Protein AF-A0A397UWQ7-F1 (afdb_monomer_lite)

Organism: NCBI:txid44941

Secondary structure (DSSP, 8-state):
--SSSGGG-------SSSHHHHHHHHHHHHHHHHHHHHHHHHHH-HHHIIIIIHHHHHHHHHHHHHHHHH--S--TT----S---HHHHHHSPPPPTTT--TTS----HHHHHSHHHHHHHHHHIIIIIHHHHHHHHHHHHHHHHHHHHHHHSTTTS-HHHHHHHHHHHHHHHHHHHHHHHHHHHH-HHHHHT-HHHHHHHHHHHHHHHHHHHHHHHS---HHHHHHHHHHHHHHHHHHGGGSHHHHHHHHHHHHHHHHHHHHHHHHHHHHHHHHHHHHHHHS-SS---SSS----S-TT-TTTSS-EEEEE-TTS-EEEEEEEE---TTTTTT--

Sequence (336 aa):
MASHLSC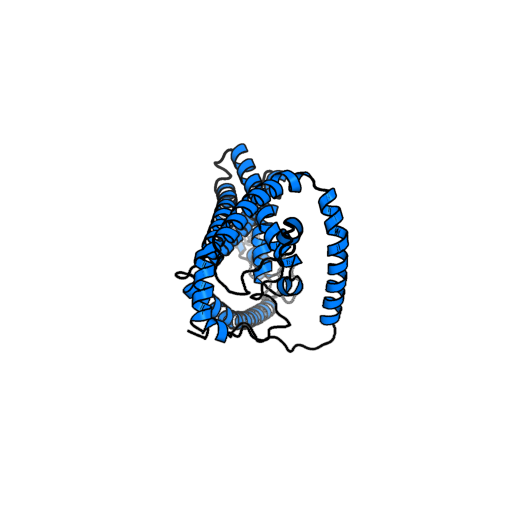YRRYYNLSTSFFDRLISNLWVRWINFKENYFQKFQERCPLFRDYIVKPVIKFYYVAIVQQYNTCNSSTKFCFLSEKYKFWKELILPRTNPFTHSNKVEVINEEFYRYLNGEALLKFKWNAYGKYYYLAAWVIYTVFLLSFVIAATYYKTISQTSLVILLKITICLAIWHLFFELRQFIYAPLNYISSAWNFFDLGAFLLPMISSIIWLQNKNLPTEWATFSTLLLEIKFLLYFRAIEFSGSYFSMILGVAQRGFSFLLILGFIVFAFAHSLHLLLRPTIDVSLKNPSYSNDQNDPWNLAATYNTIDPNGTIETNSSLIEPLLRLQICLC

pLDDT: mean 70.76, std 21.73, range [23.62, 97.38]

Foldseek 3Di:
DLPLPPPPPPDPDDDDDDVVVVVVVVVVVLVVCVVPVPVVVCVVDVPCCPPPVVVVVVVVVVVVVVLVVPPPDDDPQSDPDPDDDPVCCLQPNDDRPVGDDPPDPDPDSVCCVDPVSVVVVVCCCVVPVVVVLVVVLVLLVLLLCLLVCLLPCVPPDDPVSSLVSLVSNLVSLVVQVSVLNSVCSHPVVVLVVDPVSVLSNCLSVLSNVQSVCCVVVVDGPNVSSVVNNVSSVVVSVVSLLVPPVRVVVVSVVVVVVVVVVVVVVVVVVVVVVVLVVVCVVLDWPDDDDLVDDDDDPTPSRQNVVWDKDFDADPVRDTDPVDIDTDRPPPVVVSPD

Structure (mmCIF, N/CA/C/O backbone):
data_AF-A0A397UWQ7-F1
#
_entry.id   AF-A0A397UWQ7-F1
#
loop_
_atom_site.group_PDB
_atom_site.id
_atom_site.type_symbol
_atom_site.label_atom_id
_atom_site.label_alt_id
_atom_site.label_comp_id
_atom_site.label_asym_id
_atom_site.label_entity_id
_atom_site.label_seq_id
_atom_site.pdbx_PDB_ins_code
_atom_site.Cartn_x
_atom_site.Cartn_y
_atom_site.Cartn_z
_atom_site.occupancy
_atom_site.B_iso_or_equiv
_atom_site.auth_seq_id
_atom_site.auth_comp_id
_atom_site.auth_asym_id
_atom_site.auth_atom_id
_atom_site.pdbx_PDB_model_num
ATOM 1 N N . MET A 1 1 ? -3.051 -26.884 15.753 1.00 31.27 1 MET A N 1
ATOM 2 C CA . MET A 1 1 ? -2.908 -25.727 14.842 1.00 31.27 1 MET A CA 1
ATOM 3 C C . MET A 1 1 ? -2.073 -24.644 15.539 1.00 31.27 1 MET A C 1
ATOM 5 O O . MET A 1 1 ? -2.572 -23.583 15.862 1.00 31.27 1 MET A O 1
ATOM 9 N N . ALA A 1 2 ? -0.820 -24.968 15.880 1.00 25.78 2 ALA A N 1
ATOM 10 C CA . ALA A 1 2 ? 0.029 -24.196 16.807 1.00 25.78 2 ALA A CA 1
ATOM 11 C C . ALA A 1 2 ? 1.399 -23.852 16.186 1.00 25.78 2 ALA A C 1
ATOM 13 O O . ALA A 1 2 ? 2.408 -23.804 16.871 1.00 25.78 2 ALA A O 1
ATOM 14 N N . SER A 1 3 ? 1.454 -23.700 14.861 1.00 25.80 3 SER A N 1
ATOM 15 C CA . SER A 1 3 ? 2.709 -23.495 14.121 1.00 25.80 3 SER A CA 1
ATOM 16 C C . SER A 1 3 ? 2.775 -22.171 13.356 1.00 25.80 3 SER A C 1
ATOM 18 O O . SER A 1 3 ? 3.802 -21.878 12.755 1.00 25.80 3 SER A O 1
ATOM 20 N N . HIS A 1 4 ? 1.717 -21.353 13.376 1.00 31.11 4 HIS A N 1
ATOM 21 C CA . HIS A 1 4 ? 1.658 -20.112 12.591 1.00 31.11 4 HIS A CA 1
ATOM 22 C C . HIS A 1 4 ? 2.058 -18.842 13.362 1.00 31.11 4 HIS A C 1
ATOM 24 O O . HIS A 1 4 ? 2.207 -17.791 12.744 1.00 31.11 4 HIS A O 1
ATOM 30 N N . LEU A 1 5 ? 2.276 -18.918 14.681 1.00 32.25 5 LEU A N 1
ATOM 31 C CA . LEU A 1 5 ? 2.625 -17.757 15.516 1.00 32.25 5 LEU A CA 1
ATOM 32 C C . LEU A 1 5 ? 4.087 -17.746 15.997 1.00 32.25 5 LEU A C 1
ATOM 34 O O . LEU A 1 5 ? 4.585 -16.696 16.402 1.00 32.25 5 LEU A O 1
ATOM 38 N N . SER A 1 6 ? 4.818 -18.858 15.872 1.00 23.62 6 SER A N 1
ATOM 39 C CA . SER A 1 6 ? 6.205 -18.970 16.351 1.00 23.62 6 SER A CA 1
ATOM 40 C C . SER A 1 6 ? 7.248 -18.280 15.459 1.00 23.62 6 SER A C 1
ATOM 42 O O . SER A 1 6 ? 8.389 -18.085 15.880 1.00 23.62 6 SER A O 1
ATOM 44 N N . CYS A 1 7 ? 6.883 -17.854 14.245 1.00 26.52 7 CYS A N 1
ATOM 45 C CA . CYS A 1 7 ? 7.854 -17.353 13.267 1.00 26.52 7 CYS A CA 1
ATOM 46 C C . CYS A 1 7 ? 8.208 -15.857 13.415 1.00 26.52 7 CYS A C 1
ATOM 48 O O . CYS A 1 7 ? 9.097 -15.371 12.723 1.00 26.52 7 CYS A O 1
ATOM 50 N N . TYR A 1 8 ? 7.567 -15.121 14.331 1.00 31.30 8 TYR A N 1
ATOM 51 C CA . TYR A 1 8 ? 7.768 -13.669 14.484 1.00 31.30 8 TYR A CA 1
ATOM 52 C C . TYR A 1 8 ? 8.755 -13.251 15.588 1.00 31.30 8 TYR A C 1
ATOM 54 O O . TYR A 1 8 ? 8.936 -12.058 15.826 1.00 31.30 8 TYR A O 1
ATOM 62 N N . ARG A 1 9 ? 9.412 -14.197 16.276 1.00 26.91 9 ARG A N 1
ATOM 63 C CA . ARG A 1 9 ? 10.154 -13.907 17.519 1.00 26.91 9 ARG A CA 1
ATOM 64 C C . ARG A 1 9 ? 11.609 -14.376 17.524 1.00 26.91 9 ARG A C 1
ATOM 66 O O . ARG A 1 9 ? 12.042 -15.014 18.479 1.00 26.91 9 ARG A O 1
ATOM 73 N N . ARG A 1 10 ? 12.388 -14.070 16.485 1.00 27.83 10 ARG A N 1
ATOM 74 C CA . ARG A 1 10 ? 13.827 -14.390 16.496 1.00 27.83 10 ARG A CA 1
ATOM 75 C C . ARG A 1 10 ? 14.712 -13.360 15.797 1.00 27.83 10 ARG A C 1
ATOM 77 O O . ARG A 1 10 ? 15.444 -13.707 14.891 1.00 27.83 10 ARG A O 1
ATOM 84 N N . TYR A 1 11 ? 14.701 -12.118 16.283 1.00 29.55 11 TYR A N 1
ATOM 85 C CA . TYR A 1 11 ? 15.831 -11.196 16.099 1.00 29.55 11 TYR A CA 1
ATOM 86 C C . TYR A 1 11 ? 15.984 -10.286 17.322 1.00 29.55 11 TYR A C 1
ATOM 88 O O . TYR A 1 11 ? 15.608 -9.124 17.303 1.00 29.55 11 TYR A O 1
ATOM 96 N N . TYR A 1 12 ? 16.541 -10.834 18.401 1.00 32.16 12 TYR A N 1
ATOM 97 C CA . TYR A 1 12 ? 17.225 -10.042 19.422 1.00 32.16 12 TYR A CA 1
ATOM 98 C C . TYR A 1 12 ? 18.523 -10.756 19.760 1.00 32.16 12 TYR A C 1
ATOM 100 O O . TYR A 1 12 ? 18.547 -11.682 20.561 1.00 32.16 12 TYR A O 1
ATOM 108 N N . ASN A 1 13 ? 19.552 -10.378 19.011 1.00 33.59 13 ASN A N 1
ATOM 109 C CA . ASN A 1 13 ? 20.951 -10.322 19.417 1.00 33.59 13 ASN A CA 1
ATOM 110 C C . ASN A 1 13 ? 21.715 -9.745 18.223 1.00 33.59 13 ASN A C 1
ATOM 112 O O . ASN A 1 13 ? 22.318 -10.472 17.440 1.00 33.59 13 ASN A O 1
ATOM 116 N N . LEU A 1 14 ? 21.633 -8.425 18.049 1.00 29.89 14 LEU A N 1
ATOM 117 C CA . LEU A 1 14 ? 22.629 -7.696 17.275 1.00 29.89 14 LEU A CA 1
ATOM 118 C C . LEU A 1 14 ? 23.224 -6.598 18.153 1.00 29.89 14 LEU A C 1
ATOM 120 O O . LEU A 1 14 ? 22.518 -5.884 18.856 1.00 29.89 14 LEU A O 1
ATOM 124 N N . SER A 1 15 ? 24.550 -6.575 18.120 1.00 28.16 15 SER A N 1
ATOM 125 C CA . SER A 1 15 ? 25.505 -5.814 18.915 1.00 28.16 15 SER A CA 1
ATOM 126 C C . SER A 1 15 ? 25.100 -4.392 19.311 1.00 28.16 15 SER A C 1
ATOM 128 O O . SER A 1 15 ? 24.761 -3.552 18.478 1.00 28.16 15 SER A O 1
ATOM 130 N N . THR A 1 16 ? 25.319 -4.110 20.590 1.00 45.50 16 THR A N 1
ATOM 131 C CA . THR A 1 16 ? 25.475 -2.791 21.209 1.00 45.50 16 THR A CA 1
ATOM 132 C C . THR A 1 16 ? 26.469 -1.901 20.444 1.00 45.50 16 THR A C 1
ATOM 134 O O . THR A 1 16 ? 27.601 -2.336 20.233 1.00 45.50 16 THR A O 1
ATOM 137 N N . SER A 1 17 ? 26.091 -0.661 20.076 1.00 55.09 17 SER A N 1
ATOM 138 C CA . SER A 1 17 ? 26.927 0.561 20.285 1.00 55.09 17 SER A CA 1
ATOM 139 C C . SER A 1 17 ? 26.586 1.821 19.458 1.00 55.09 17 SER A C 1
ATOM 141 O O . SER A 1 17 ? 27.100 2.887 19.789 1.00 55.09 17 SER A O 1
ATOM 143 N N . PHE A 1 18 ? 25.685 1.807 18.469 1.00 42.34 18 PHE A N 1
ATOM 144 C CA . PHE A 1 18 ? 25.316 3.051 17.748 1.00 42.34 18 PHE A CA 1
ATOM 145 C C . PHE A 1 18 ? 23.808 3.241 17.584 1.00 42.34 18 PHE A C 1
ATOM 147 O O . PHE A 1 18 ? 23.278 4.304 17.921 1.00 42.34 18 PHE A O 1
ATOM 154 N N . PHE A 1 19 ? 23.103 2.190 17.159 1.00 37.41 19 PHE A N 1
ATOM 155 C CA . PHE A 1 19 ? 21.653 2.231 16.982 1.00 37.41 19 PHE A CA 1
ATOM 156 C C . PHE A 1 19 ? 20.911 2.547 18.282 1.00 37.41 19 PHE A C 1
ATOM 158 O O . PHE A 1 19 ? 20.052 3.415 18.255 1.00 37.41 19 PHE A O 1
ATOM 165 N N . ASP A 1 20 ? 21.293 1.982 19.431 1.00 50.38 20 ASP A N 1
ATOM 166 C CA . ASP A 1 20 ? 20.634 2.278 20.717 1.00 50.38 20 ASP A CA 1
ATOM 167 C C . ASP A 1 20 ? 20.759 3.748 21.135 1.00 50.38 20 ASP A C 1
ATOM 169 O O . ASP A 1 20 ? 19.827 4.336 21.684 1.00 50.38 20 ASP A O 1
ATOM 173 N N . ARG A 1 21 ? 21.902 4.378 20.838 1.00 43.59 21 ARG A N 1
ATOM 174 C CA . ARG A 1 21 ? 22.158 5.787 21.168 1.00 43.59 21 ARG A CA 1
ATOM 175 C C . ARG A 1 21 ? 21.375 6.719 20.244 1.00 43.59 21 ARG A C 1
ATOM 177 O O . ARG A 1 21 ? 20.841 7.730 20.695 1.00 43.59 21 ARG A O 1
ATOM 184 N N . LEU A 1 22 ? 21.265 6.350 18.968 1.00 42.53 22 LEU A N 1
ATOM 185 C CA . LEU A 1 22 ? 20.461 7.054 17.969 1.00 42.53 22 LEU A CA 1
ATOM 186 C C . LEU A 1 22 ? 18.961 6.899 18.274 1.00 42.53 22 LEU A C 1
ATOM 188 O O . LEU A 1 22 ? 18.232 7.888 18.291 1.00 42.53 22 LEU A O 1
ATOM 192 N N . ILE A 1 23 ? 18.529 5.688 18.631 1.00 42.22 23 ILE A N 1
ATOM 193 C CA . ILE A 1 23 ? 17.169 5.342 19.058 1.00 42.22 23 ILE A CA 1
ATOM 194 C C . ILE A 1 23 ? 16.790 6.098 20.335 1.00 42.22 23 ILE A C 1
ATOM 196 O O . ILE A 1 23 ? 15.727 6.711 20.375 1.00 42.22 23 ILE A O 1
ATOM 200 N N . SER A 1 24 ? 17.662 6.133 21.344 1.00 46.69 24 SER A N 1
ATOM 201 C CA . SER A 1 24 ? 17.434 6.871 22.593 1.00 46.69 24 SER A CA 1
ATOM 202 C C . SER A 1 24 ? 17.327 8.382 22.355 1.00 46.69 24 SER A C 1
ATOM 204 O O . SER A 1 24 ? 16.376 9.021 22.808 1.00 46.69 24 SER A O 1
ATOM 206 N N . ASN A 1 25 ? 18.223 8.954 21.544 1.00 46.53 25 ASN A N 1
ATOM 207 C CA . ASN A 1 25 ? 18.172 10.374 21.188 1.00 46.53 25 ASN A CA 1
ATOM 208 C C . ASN A 1 25 ? 16.921 10.739 20.373 1.00 46.53 25 ASN A C 1
ATOM 210 O O . ASN A 1 25 ? 16.333 11.799 20.597 1.00 46.53 25 ASN A O 1
ATOM 214 N N . LEU A 1 26 ? 16.488 9.874 19.449 1.00 45.84 26 LEU A N 1
ATOM 215 C CA . LEU A 1 26 ? 15.227 10.042 18.724 1.00 45.84 26 LEU A CA 1
ATOM 216 C C . LEU A 1 26 ? 14.023 9.930 19.664 1.00 45.84 26 LEU A C 1
ATOM 218 O O . LEU A 1 26 ? 13.083 10.707 19.528 1.00 45.84 26 LEU A O 1
ATOM 222 N N . TRP A 1 27 ? 14.065 9.027 20.644 1.00 44.03 27 TRP A N 1
ATOM 223 C CA . TRP A 1 27 ? 12.990 8.826 21.614 1.00 44.03 27 TRP A CA 1
ATOM 224 C C . TRP A 1 27 ? 12.818 10.032 22.550 1.00 44.03 27 TRP A C 1
ATOM 226 O O . TRP A 1 27 ? 11.703 10.522 22.727 1.00 44.03 27 TRP A O 1
ATOM 236 N N . VAL A 1 28 ? 13.918 10.590 23.067 1.00 55.62 28 VAL A N 1
ATOM 237 C CA . VAL A 1 28 ? 13.901 11.817 23.886 1.00 55.62 28 VAL A CA 1
ATOM 238 C C . VAL A 1 28 ? 13.420 13.021 23.066 1.00 55.62 28 VAL A C 1
ATOM 240 O O . VAL A 1 28 ? 12.569 13.787 23.524 1.00 55.62 28 VAL A O 1
ATOM 243 N N . ARG A 1 29 ? 13.894 13.171 21.820 1.00 53.75 29 ARG A N 1
ATOM 244 C CA . ARG A 1 29 ? 13.416 14.225 20.904 1.00 53.75 29 ARG A CA 1
ATOM 245 C C . ARG A 1 29 ? 11.934 14.066 20.560 1.00 53.75 29 ARG A C 1
ATOM 247 O O . ARG A 1 29 ? 11.230 15.068 20.465 1.00 53.75 29 ARG A O 1
ATOM 254 N N . TRP A 1 30 ? 11.449 12.834 20.425 1.00 50.56 30 TRP A N 1
ATOM 255 C CA . TRP A 1 30 ? 10.043 12.532 20.160 1.00 50.56 30 TRP A CA 1
ATOM 256 C C . TRP A 1 30 ? 9.134 12.895 21.338 1.00 50.56 30 TRP A C 1
ATOM 258 O O . TRP A 1 30 ? 8.074 13.480 21.128 1.00 50.56 30 TRP A O 1
ATOM 268 N N . ILE A 1 31 ? 9.547 12.615 22.577 1.00 54.28 31 ILE A N 1
ATOM 269 C CA . ILE A 1 31 ? 8.784 13.006 23.775 1.00 54.28 31 ILE A CA 1
ATOM 270 C C . ILE A 1 31 ? 8.659 14.527 23.873 1.00 54.28 31 ILE A C 1
ATOM 272 O O . ILE A 1 31 ? 7.549 15.036 24.039 1.00 54.28 31 ILE A O 1
ATOM 276 N N . ASN A 1 32 ? 9.760 15.251 23.659 1.00 53.78 32 ASN A N 1
ATOM 277 C CA . ASN A 1 32 ? 9.751 16.715 23.656 1.00 53.78 32 ASN A CA 1
ATOM 278 C C . ASN A 1 32 ? 8.900 17.297 22.513 1.00 53.78 32 ASN A C 1
ATOM 280 O O . ASN A 1 32 ? 8.223 18.309 22.697 1.00 53.78 32 ASN A O 1
ATOM 284 N N . PHE A 1 33 ? 8.894 16.655 21.340 1.00 55.06 33 PHE A N 1
ATOM 285 C CA . PHE A 1 33 ? 8.012 17.016 20.227 1.00 55.06 33 PHE A CA 1
ATOM 286 C C . PHE A 1 33 ? 6.530 16.778 20.572 1.00 55.06 33 PHE A C 1
ATOM 288 O O . PHE A 1 33 ? 5.688 17.644 20.332 1.00 55.06 33 PHE A O 1
ATOM 295 N N . LYS A 1 34 ? 6.211 15.639 21.194 1.00 54.47 34 LYS A N 1
ATOM 296 C CA . LYS A 1 34 ? 4.848 15.227 21.556 1.00 54.47 34 LYS A CA 1
ATOM 297 C C . LYS A 1 34 ? 4.164 16.189 22.530 1.00 54.47 34 LYS A C 1
ATOM 299 O O . LYS A 1 34 ? 2.981 16.469 22.350 1.00 54.47 34 LYS A O 1
ATOM 304 N N . GLU A 1 35 ? 4.875 16.692 23.538 1.00 54.25 35 GLU A N 1
ATOM 305 C CA . GLU A 1 35 ? 4.287 17.610 24.527 1.00 54.25 35 GLU A CA 1
ATOM 306 C C . GLU A 1 35 ? 4.099 19.035 23.982 1.00 54.25 35 GLU A C 1
ATOM 308 O O . GLU A 1 35 ? 3.040 19.626 24.182 1.00 54.25 35 GLU A O 1
ATOM 313 N N . ASN A 1 36 ? 5.067 19.571 23.229 1.00 48.72 36 ASN A N 1
ATOM 314 C CA . ASN A 1 36 ? 5.049 20.976 22.796 1.00 48.72 36 ASN A CA 1
ATOM 315 C C . ASN A 1 36 ? 4.284 21.243 21.489 1.00 48.72 36 ASN A C 1
ATOM 317 O O . ASN A 1 36 ? 3.662 22.297 21.337 1.00 48.72 36 ASN A O 1
ATOM 321 N N . TYR A 1 37 ? 4.357 20.341 20.507 1.00 54.44 37 TYR A N 1
ATOM 322 C CA . TYR A 1 37 ? 3.797 20.600 19.173 1.00 54.44 37 TYR A CA 1
ATOM 323 C C . TYR A 1 37 ? 2.291 20.330 19.109 1.00 54.44 37 TYR A C 1
ATOM 325 O O . TYR A 1 37 ? 1.572 20.967 18.340 1.00 54.44 37 TYR A O 1
ATOM 333 N N . PHE A 1 38 ? 1.798 19.414 19.945 1.00 51.28 38 PHE A N 1
ATOM 334 C CA . PHE A 1 38 ? 0.410 18.972 19.892 1.00 51.28 38 PHE A CA 1
ATOM 335 C C . PHE A 1 38 ? -0.577 20.029 20.411 1.00 51.28 38 PHE A C 1
ATOM 337 O O . PHE A 1 38 ? -1.594 20.287 19.766 1.00 51.28 38 PHE A O 1
ATOM 344 N N . GLN A 1 39 ? -0.246 20.713 21.514 1.00 52.91 39 GLN A N 1
ATOM 345 C CA . GLN A 1 39 ? -1.046 21.845 22.002 1.00 52.91 39 GLN A CA 1
ATOM 346 C C . GLN A 1 39 ? -1.119 22.971 20.959 1.00 52.91 39 GLN A C 1
ATOM 348 O O . GLN A 1 39 ? -2.198 23.483 20.673 1.00 52.91 39 GLN A O 1
ATOM 353 N N . LYS A 1 40 ? 0.005 23.275 20.298 1.00 53.47 40 LYS A N 1
ATOM 354 C CA . LYS A 1 40 ? 0.079 24.308 19.254 1.00 53.47 40 LYS A CA 1
ATOM 355 C C . LYS A 1 40 ? -0.666 23.938 17.966 1.00 53.47 40 LYS A C 1
ATOM 357 O O . LYS A 1 40 ? -1.196 24.818 17.293 1.00 53.47 40 LYS A O 1
ATOM 362 N N . PHE A 1 41 ? -0.736 22.654 17.608 1.00 49.31 41 PHE A N 1
ATOM 363 C CA . PHE A 1 41 ? -1.492 22.190 16.438 1.00 49.31 41 PHE A CA 1
ATOM 364 C C . PHE A 1 41 ? -3.008 22.386 16.616 1.00 49.31 41 PHE A C 1
ATOM 366 O O . PHE A 1 41 ? -3.696 22.799 15.682 1.00 49.31 41 PHE A O 1
ATOM 373 N N . GLN A 1 42 ? -3.523 22.155 17.828 1.00 46.16 42 GLN A N 1
ATOM 374 C CA . GLN A 1 42 ? -4.948 22.286 18.149 1.00 46.16 42 GLN A CA 1
ATOM 375 C C . GLN A 1 42 ? -5.456 23.736 18.057 1.00 46.16 42 GLN A C 1
ATOM 377 O O . GLN A 1 42 ? -6.604 23.964 17.669 1.00 46.16 42 GLN A O 1
ATOM 382 N N . GLU A 1 43 ? -4.600 24.711 18.364 1.00 56.28 43 GLU A N 1
ATOM 383 C CA . GLU A 1 43 ? -4.900 26.142 18.230 1.00 56.28 43 GLU A CA 1
ATOM 384 C C . GLU A 1 43 ? -4.852 26.619 16.772 1.00 56.28 43 GLU A C 1
ATOM 386 O O . GLU A 1 43 ? -5.586 27.527 16.386 1.00 56.28 43 GLU A O 1
ATOM 391 N N . ARG A 1 44 ? -4.025 25.981 15.934 1.00 45.81 44 ARG A N 1
ATOM 392 C CA . ARG A 1 44 ? -3.730 26.445 14.572 1.00 45.81 44 ARG A CA 1
ATOM 393 C C . ARG A 1 44 ? -4.708 25.927 13.501 1.00 45.81 44 ARG A C 1
ATOM 395 O O . ARG A 1 44 ? -4.808 26.544 12.444 1.00 45.81 44 ARG A O 1
ATOM 402 N N . CYS A 1 45 ? -5.462 24.847 13.755 1.00 45.19 45 CYS A N 1
ATOM 403 C CA . CYS A 1 45 ? -6.389 24.244 12.775 1.00 45.19 45 CYS A CA 1
ATOM 404 C C . CYS A 1 45 ? -7.831 24.031 13.308 1.00 45.19 45 CYS A C 1
ATOM 406 O O . CYS A 1 45 ? -8.246 22.891 13.544 1.00 45.19 45 CYS A O 1
ATOM 408 N N . PRO A 1 46 ? -8.652 25.093 13.443 1.00 52.78 46 PRO A N 1
ATOM 409 C CA . PRO A 1 46 ? -10.023 24.998 13.969 1.00 52.78 46 PRO A CA 1
ATOM 410 C C . PRO A 1 46 ? -11.004 24.242 13.050 1.00 52.78 46 PRO A C 1
ATOM 412 O O . PRO A 1 46 ? -11.906 23.568 13.541 1.00 52.78 46 PRO A O 1
ATOM 415 N N . LEU A 1 47 ? -10.803 24.277 11.727 1.00 47.22 47 LEU A N 1
ATOM 416 C CA . LEU A 1 47 ? -11.676 23.597 10.754 1.00 47.22 47 LEU A CA 1
ATOM 417 C C . LEU A 1 47 ? -11.645 22.065 10.884 1.00 47.22 47 LEU A C 1
ATOM 419 O O . LEU A 1 47 ? -12.686 21.417 10.795 1.00 47.22 47 LEU A O 1
ATOM 423 N N . PHE A 1 48 ? -10.471 21.488 11.163 1.00 43.75 48 PHE A N 1
ATOM 424 C CA . PHE A 1 48 ? -10.309 20.051 11.408 1.00 43.75 48 PHE A CA 1
ATOM 425 C C . PHE A 1 48 ? -11.075 19.609 12.667 1.00 43.75 48 PHE A C 1
ATOM 427 O O . PHE A 1 48 ? -11.797 18.611 12.649 1.00 43.75 48 PHE A O 1
ATOM 434 N N . ARG A 1 49 ? -10.985 20.402 13.747 1.00 47.72 49 ARG A N 1
ATOM 435 C CA . ARG A 1 49 ? -11.706 20.177 15.010 1.00 47.72 49 ARG A CA 1
ATOM 436 C C . ARG A 1 49 ? -13.224 20.166 14.811 1.00 47.72 49 ARG A C 1
ATOM 438 O O . ARG A 1 49 ? -13.902 19.309 15.374 1.00 47.72 49 ARG A O 1
ATOM 445 N N . ASP A 1 50 ? -13.759 21.109 14.040 1.00 46.12 50 ASP A N 1
ATOM 446 C CA . ASP A 1 50 ? -15.207 21.299 13.952 1.00 46.12 50 ASP A CA 1
ATOM 447 C C . ASP A 1 50 ? -15.894 20.382 12.929 1.00 46.12 50 ASP A C 1
ATOM 449 O O . ASP A 1 50 ? -16.962 19.856 13.240 1.00 46.12 50 ASP A O 1
ATOM 453 N N . TYR A 1 51 ? -15.291 20.123 11.763 1.00 41.53 51 TYR A N 1
ATOM 454 C CA . TYR A 1 51 ? -15.923 19.309 10.711 1.00 41.53 51 TYR A CA 1
ATOM 455 C C . TYR A 1 51 ? -15.633 17.813 10.804 1.00 41.53 51 TYR A C 1
ATOM 457 O O . TYR A 1 51 ? -16.500 17.011 10.477 1.00 41.53 51 TYR A O 1
ATOM 465 N N . ILE A 1 52 ? -14.434 17.422 11.238 1.00 41.44 52 ILE A N 1
ATOM 466 C CA . ILE A 1 52 ? -14.040 16.007 11.273 1.00 41.44 52 ILE A CA 1
ATOM 467 C C . ILE A 1 52 ? -14.226 15.446 12.679 1.00 41.44 52 ILE A C 1
ATOM 469 O O . ILE A 1 52 ? -14.765 14.355 12.845 1.00 41.44 52 ILE A O 1
ATOM 473 N N . VAL A 1 53 ? -13.846 16.194 13.719 1.00 4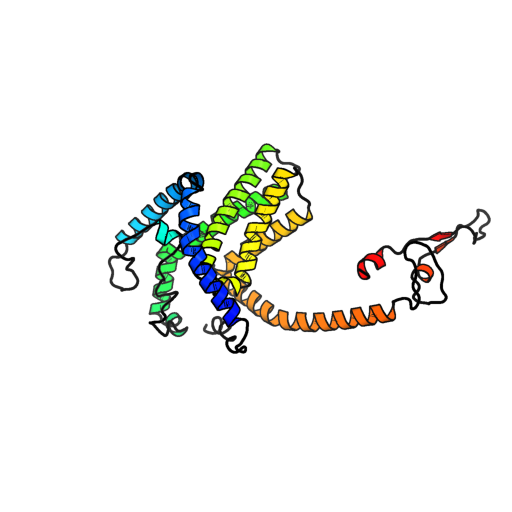2.50 53 VAL A N 1
ATOM 474 C CA . VAL A 1 53 ? -13.819 15.617 15.067 1.00 42.50 53 VAL A CA 1
ATOM 475 C C . VAL A 1 53 ? -15.186 15.614 15.758 1.00 42.50 53 VAL A C 1
ATOM 477 O O . VAL A 1 53 ? -15.527 14.619 16.391 1.00 42.50 53 VAL A O 1
ATOM 480 N N . LYS A 1 54 ? -16.024 16.650 15.608 1.00 46.66 54 LYS A N 1
ATOM 481 C CA . LYS A 1 54 ? -17.374 16.670 16.219 1.00 46.66 54 LYS A CA 1
ATOM 482 C C . LYS A 1 54 ? -18.290 15.513 15.768 1.00 46.66 54 LYS A C 1
ATOM 484 O O . LYS A 1 54 ? -18.915 14.906 16.642 1.00 46.66 54 LYS A O 1
ATOM 489 N N . PRO A 1 55 ? -18.377 15.152 14.471 1.00 44.56 55 PRO A N 1
ATOM 490 C CA . PRO A 1 55 ? -19.172 13.999 14.039 1.00 44.56 55 PRO A CA 1
ATOM 491 C C . PRO A 1 55 ? -18.632 12.673 14.581 1.00 44.56 55 PRO A C 1
ATOM 493 O O . PRO A 1 55 ? -19.406 11.832 15.040 1.00 44.56 55 PRO A O 1
ATOM 496 N N . VAL A 1 56 ? -17.304 12.513 14.604 1.00 41.44 56 VAL A N 1
ATOM 497 C CA . VAL A 1 56 ? -16.643 11.319 15.147 1.00 41.44 56 VAL A CA 1
ATOM 498 C C . VAL A 1 56 ? -16.881 11.201 16.648 1.00 41.44 56 VAL A C 1
ATOM 500 O O . VAL A 1 56 ? -17.198 10.110 17.106 1.00 41.44 56 VAL A O 1
ATOM 503 N N . ILE A 1 57 ? -16.831 12.306 17.405 1.00 41.53 57 ILE A N 1
ATOM 504 C CA . ILE A 1 57 ? -17.206 12.343 18.829 1.00 41.53 57 ILE A CA 1
ATOM 505 C C . ILE A 1 57 ? -18.623 11.810 19.015 1.00 41.53 57 ILE A C 1
ATOM 507 O O . ILE A 1 57 ? -18.828 10.928 19.842 1.00 41.53 57 ILE A O 1
ATOM 511 N N . LYS A 1 58 ? -19.592 12.310 18.239 1.00 40.09 58 LYS A N 1
ATOM 512 C CA . LYS A 1 58 ? -21.001 11.907 18.355 1.00 40.09 58 LYS A CA 1
ATOM 513 C C . LYS A 1 58 ? -21.190 10.413 18.064 1.00 40.09 58 LYS A C 1
ATOM 515 O O . LYS A 1 58 ? -21.912 9.743 18.796 1.00 40.09 58 LYS A O 1
ATOM 520 N N . PHE A 1 59 ? -20.500 9.887 17.051 1.00 40.06 59 PHE A N 1
ATOM 521 C CA . PHE A 1 59 ? -20.522 8.464 16.700 1.00 40.06 59 PHE A CA 1
ATOM 522 C C . PHE A 1 59 ? -19.867 7.581 17.778 1.00 40.06 59 PHE A C 1
ATOM 524 O O . PHE A 1 59 ? -20.433 6.571 18.191 1.00 40.06 59 PHE A O 1
ATOM 531 N N . TYR A 1 60 ? -18.704 7.990 18.292 1.00 37.09 60 TYR A N 1
ATOM 532 C CA . TYR A 1 60 ? -17.981 7.256 19.333 1.00 37.09 60 TYR A CA 1
ATOM 533 C C . TYR A 1 60 ? -18.724 7.266 20.675 1.00 37.09 60 TYR A C 1
ATOM 535 O O . TYR A 1 60 ? -18.716 6.268 21.388 1.00 37.09 60 TYR A O 1
ATOM 543 N N . TYR A 1 61 ? -19.400 8.369 21.013 1.00 39.66 61 TYR A N 1
ATOM 544 C CA . TYR A 1 61 ? -20.199 8.476 22.235 1.00 39.66 61 TYR A CA 1
ATOM 545 C C . TYR A 1 61 ? -21.385 7.503 22.215 1.00 39.66 61 TYR A C 1
ATOM 547 O O . TYR A 1 61 ? -21.636 6.828 23.207 1.00 39.66 61 TYR A O 1
ATOM 555 N N . VAL A 1 62 ? -22.063 7.365 21.069 1.00 39.06 62 VAL A N 1
ATOM 556 C CA . VAL A 1 62 ? -23.149 6.385 20.877 1.00 39.06 62 VAL A CA 1
ATOM 557 C C . VAL A 1 62 ? -22.625 4.952 21.039 1.00 39.06 62 VAL A C 1
ATOM 559 O O . VAL A 1 62 ? -23.226 4.160 21.764 1.00 39.06 62 VAL A O 1
ATOM 562 N N . ALA A 1 63 ? -21.466 4.640 20.447 1.00 36.28 63 ALA A N 1
ATOM 563 C CA . ALA A 1 63 ? -20.839 3.321 20.560 1.00 36.28 63 ALA A CA 1
ATOM 564 C C . ALA A 1 63 ? -20.402 2.983 22.003 1.00 36.28 63 ALA A C 1
ATOM 566 O O . ALA A 1 63 ? -20.586 1.856 22.462 1.00 36.28 63 ALA A O 1
ATOM 567 N N . ILE A 1 64 ? -19.877 3.962 22.750 1.00 41.12 64 ILE A N 1
ATOM 568 C CA . ILE A 1 64 ? -19.476 3.791 24.158 1.00 41.12 64 ILE A CA 1
ATOM 569 C C . ILE A 1 64 ? -20.693 3.620 25.077 1.00 41.12 64 ILE A C 1
ATOM 571 O O . ILE A 1 64 ? -20.660 2.782 25.977 1.00 41.12 64 ILE A O 1
ATOM 575 N N . VAL A 1 65 ? -21.783 4.361 24.851 1.00 37.81 65 VAL A N 1
ATOM 576 C CA . VAL A 1 65 ? -23.033 4.208 25.622 1.00 37.81 65 VAL A CA 1
ATOM 577 C C . VAL A 1 65 ? -23.627 2.804 25.433 1.00 37.81 65 VAL A C 1
ATOM 579 O O . VAL A 1 65 ? -24.081 2.191 26.398 1.00 37.81 65 VAL A O 1
ATOM 582 N N . GLN A 1 66 ? -23.540 2.234 24.227 1.00 38.31 66 GLN A N 1
ATOM 583 C CA . GLN A 1 66 ? -23.911 0.834 23.974 1.00 38.31 66 GLN A CA 1
ATOM 584 C C . GLN A 1 66 ? -23.023 -0.177 24.722 1.00 38.31 66 GLN A C 1
ATOM 586 O O . GLN A 1 66 ? -23.515 -1.220 25.161 1.00 38.31 66 GLN A O 1
ATOM 591 N N . GLN A 1 67 ? -21.739 0.134 24.919 1.00 41.28 67 GLN A N 1
ATOM 592 C CA . GLN A 1 67 ? -20.795 -0.723 25.640 1.00 41.28 67 GLN A CA 1
ATOM 593 C C . GLN A 1 67 ? -21.034 -0.736 27.159 1.00 41.28 67 GLN A C 1
ATOM 595 O O . GLN A 1 67 ? -20.894 -1.784 27.791 1.00 41.28 67 GLN A O 1
ATOM 600 N N . TYR A 1 68 ? -21.454 0.391 27.743 1.00 39.88 68 TYR A N 1
ATOM 601 C CA . TYR A 1 68 ? -21.831 0.462 29.160 1.00 39.88 68 TYR A CA 1
ATOM 602 C C . TYR A 1 68 ? -23.093 -0.352 29.475 1.00 39.88 68 TYR A C 1
ATOM 604 O O . TYR A 1 68 ? -23.132 -1.041 30.490 1.00 39.88 68 TYR A O 1
ATOM 612 N N . ASN A 1 69 ? -24.091 -0.346 28.586 1.00 36.84 69 ASN A N 1
ATOM 613 C CA . ASN A 1 69 ? -25.351 -1.065 28.814 1.00 36.84 69 ASN A CA 1
ATOM 614 C C . ASN A 1 69 ? -25.243 -2.594 28.643 1.00 36.84 69 ASN A C 1
ATOM 616 O O . ASN A 1 69 ? -26.152 -3.314 29.047 1.00 36.84 69 ASN A O 1
ATOM 620 N N . THR A 1 70 ? -24.157 -3.106 28.053 1.00 35.84 70 THR A N 1
ATOM 621 C CA . THR A 1 70 ? -23.982 -4.542 27.755 1.00 35.84 70 THR A CA 1
ATOM 622 C C . THR A 1 70 ? -22.950 -5.250 28.640 1.00 35.84 70 THR A C 1
ATOM 624 O O . THR A 1 70 ? -22.944 -6.478 28.701 1.00 35.84 70 THR A O 1
ATOM 627 N N . CYS A 1 71 ? -22.104 -4.520 29.374 1.00 33.62 71 CYS A N 1
ATOM 628 C CA . CYS A 1 71 ? -21.115 -5.101 30.288 1.00 33.62 71 CYS A CA 1
ATOM 629 C C . CYS A 1 71 ? -21.615 -5.107 31.740 1.00 33.62 71 CYS A C 1
ATOM 631 O O . CYS A 1 71 ? -21.183 -4.290 32.546 1.00 33.62 71 CYS A O 1
ATOM 633 N N . ASN A 1 72 ? -22.478 -6.069 32.086 1.00 34.16 72 ASN A N 1
ATOM 634 C CA . ASN A 1 72 ? -22.894 -6.316 33.474 1.00 34.16 72 ASN A CA 1
ATOM 635 C C . ASN A 1 72 ? -22.388 -7.660 34.042 1.00 34.16 72 ASN A C 1
ATOM 637 O O . ASN A 1 72 ? -22.992 -8.223 34.949 1.00 34.16 72 ASN A O 1
ATOM 641 N N . SER A 1 73 ? -21.275 -8.200 33.529 1.00 30.89 73 SER A N 1
ATOM 642 C CA . SER A 1 73 ? -20.676 -9.425 34.079 1.00 30.89 73 SER A CA 1
ATOM 643 C C . SER A 1 73 ? -19.154 -9.337 34.221 1.00 30.89 73 SER A C 1
ATOM 645 O O . SER A 1 73 ? -18.404 -9.340 33.245 1.00 30.89 73 SER A O 1
ATOM 647 N N . SER A 1 74 ? -18.729 -9.255 35.482 1.00 40.66 74 SER A N 1
ATOM 648 C CA . SER A 1 74 ? -17.469 -9.725 36.072 1.00 40.66 74 SER A CA 1
ATOM 649 C C . SER A 1 74 ? -16.362 -10.217 35.123 1.00 40.66 74 SER A C 1
ATOM 651 O O . SER A 1 74 ? -16.209 -11.413 34.911 1.00 40.66 74 SER A O 1
ATOM 653 N N . THR A 1 75 ? -15.490 -9.319 34.664 1.00 34.12 75 THR A N 1
ATOM 654 C CA . THR A 1 75 ? -14.041 -9.575 34.549 1.00 34.12 75 THR A CA 1
ATOM 655 C C . THR A 1 75 ? -13.300 -8.233 34.571 1.00 34.12 75 THR A C 1
ATOM 657 O O . THR A 1 75 ? -13.714 -7.265 33.935 1.00 34.12 75 THR A O 1
ATOM 660 N N . LYS A 1 76 ? -12.166 -8.158 35.283 1.00 35.41 76 LYS A N 1
ATOM 661 C CA . LYS A 1 76 ? -11.292 -6.964 35.395 1.00 35.41 76 LYS A CA 1
ATOM 662 C C . LYS A 1 76 ? -10.757 -6.423 34.048 1.00 35.41 76 LYS A C 1
ATOM 664 O O . LYS A 1 76 ? -10.056 -5.419 34.034 1.00 35.41 76 LYS A O 1
ATOM 669 N N . PHE A 1 77 ? -11.097 -7.053 32.924 1.00 37.38 77 PHE A N 1
ATOM 670 C CA . PHE A 1 77 ? -10.729 -6.645 31.567 1.00 37.38 77 PHE A CA 1
ATOM 671 C C . PHE A 1 77 ? -11.671 -5.602 30.936 1.00 37.38 77 PHE A C 1
ATOM 673 O O . PHE A 1 77 ? -11.361 -5.121 29.846 1.00 37.38 77 PHE A O 1
ATOM 680 N N . CYS A 1 78 ? -12.785 -5.241 31.589 1.00 32.22 78 CYS A N 1
ATOM 681 C CA . CYS A 1 78 ? -13.781 -4.303 31.046 1.00 32.22 78 CYS A CA 1
ATOM 682 C C . CYS A 1 78 ? -13.741 -2.871 31.610 1.00 32.22 78 CYS A C 1
ATOM 684 O O . CYS A 1 78 ? -14.532 -2.037 31.179 1.00 32.22 78 CYS A O 1
ATOM 686 N N . PHE A 1 79 ? -12.835 -2.530 32.528 1.00 34.25 79 PHE A N 1
ATOM 687 C CA . PHE A 1 79 ? -12.840 -1.188 33.121 1.00 34.25 79 PHE A CA 1
ATOM 688 C C . PHE A 1 79 ? -12.061 -0.174 32.269 1.00 34.25 79 PHE A C 1
ATOM 690 O O . PHE A 1 79 ? -10.853 0.008 32.436 1.00 34.25 79 PHE A O 1
ATOM 697 N N . LEU A 1 80 ? -12.767 0.544 31.386 1.00 39.16 80 LEU A N 1
ATOM 698 C CA . LEU A 1 80 ? -12.341 1.894 31.010 1.00 39.16 80 LEU A CA 1
ATOM 699 C C . LEU A 1 80 ?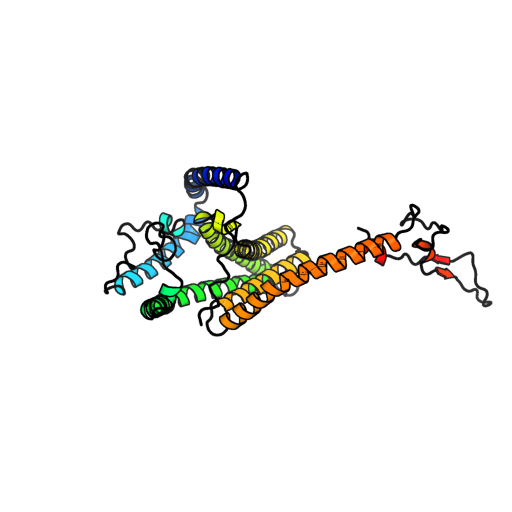 -12.486 2.798 32.245 1.00 39.16 80 LEU A C 1
ATOM 701 O O . LEU A 1 80 ? -13.542 2.880 32.861 1.00 39.16 80 LEU A O 1
ATOM 705 N N . SER A 1 81 ? -11.390 3.445 32.634 1.00 38.34 81 SER A N 1
ATOM 706 C CA . SER A 1 81 ? -11.299 4.316 33.813 1.00 38.34 81 SER A CA 1
ATOM 707 C C . SER A 1 81 ? -12.299 5.481 33.775 1.00 38.34 81 SER A C 1
ATOM 709 O O . SER A 1 81 ? -12.403 6.166 32.761 1.00 38.34 81 SER A O 1
ATOM 711 N N . GLU A 1 82 ? -12.924 5.761 34.926 1.00 42.34 82 GLU A N 1
ATOM 712 C CA . GLU A 1 82 ? -14.016 6.724 35.215 1.00 42.34 82 GLU A CA 1
ATOM 713 C C . GLU A 1 82 ? -13.839 8.192 34.761 1.00 42.34 82 GLU A C 1
ATOM 715 O O . GLU A 1 82 ? -14.718 9.020 34.977 1.00 42.34 82 GLU A O 1
ATOM 720 N N . LYS A 1 83 ? -12.732 8.563 34.107 1.00 43.38 83 LYS A N 1
ATOM 721 C CA . LYS A 1 83 ? -12.536 9.905 33.530 1.00 43.38 83 LYS A CA 1
ATOM 722 C C . LYS A 1 83 ? -12.174 9.798 32.052 1.00 43.38 83 LYS A C 1
ATOM 724 O O . LYS A 1 83 ? -11.010 9.963 31.671 1.00 43.38 83 LYS A O 1
ATOM 729 N N . TYR A 1 84 ? -13.184 9.507 31.235 1.00 48.69 84 TYR A N 1
ATOM 730 C CA . TYR A 1 84 ? -13.091 9.483 29.776 1.00 48.69 84 TYR A CA 1
ATOM 731 C C . TYR A 1 84 ? -12.770 10.887 29.242 1.00 48.69 84 TYR A C 1
ATOM 733 O O . TYR A 1 84 ? -13.560 11.821 29.377 1.00 48.69 84 TYR A O 1
ATOM 741 N N . LYS A 1 85 ? -11.587 11.055 28.644 1.00 58.03 85 LYS A N 1
ATOM 742 C CA . LYS A 1 85 ? -11.196 12.278 27.926 1.00 58.03 85 LYS A CA 1
ATOM 743 C C . LYS A 1 85 ? -11.025 11.919 26.455 1.00 58.03 85 LYS A C 1
ATOM 745 O O . LYS A 1 85 ? -9.931 11.527 26.058 1.00 58.03 85 LYS A O 1
ATOM 750 N N . PHE A 1 86 ? -12.085 12.101 25.665 1.00 52.66 86 PHE A N 1
ATOM 751 C CA . PHE A 1 86 ? -12.153 11.736 24.242 1.00 52.66 86 PHE A CA 1
ATOM 752 C C . PHE A 1 86 ? -10.884 12.100 23.456 1.00 52.66 86 PHE A C 1
ATOM 754 O O . PHE A 1 86 ? -10.279 11.245 22.828 1.00 52.66 86 PHE A O 1
ATOM 761 N N . TRP A 1 87 ? -10.429 13.353 23.547 1.00 51.03 87 TRP A N 1
ATOM 762 C CA . TRP A 1 87 ? -9.248 13.832 22.817 1.00 51.03 87 TRP A CA 1
ATOM 763 C C . TRP A 1 87 ? -7.951 13.142 23.226 1.00 51.03 87 TRP A C 1
ATOM 765 O O . TRP A 1 87 ? -7.117 12.822 22.381 1.00 51.03 87 TRP A O 1
ATOM 775 N N . LYS A 1 88 ? -7.798 12.884 24.529 1.00 58.28 88 LYS A N 1
ATOM 776 C CA . LYS A 1 88 ? -6.647 12.148 25.047 1.00 58.28 88 LYS A CA 1
ATOM 777 C C . LYS A 1 88 ? -6.676 10.713 24.535 1.00 58.28 88 LYS A C 1
ATOM 779 O O . LYS A 1 88 ? -5.624 10.182 24.229 1.00 58.28 88 LYS A O 1
ATOM 784 N N . GLU A 1 89 ? -7.855 10.118 24.405 1.00 61.47 89 GLU A N 1
ATOM 785 C CA . GLU A 1 89 ? -8.028 8.714 24.038 1.00 61.47 89 GLU A CA 1
ATOM 786 C C . GLU A 1 89 ? -8.009 8.448 22.525 1.00 61.47 89 GLU A C 1
ATOM 788 O O . GLU A 1 89 ? -7.484 7.425 22.087 1.00 61.47 89 GLU A O 1
ATOM 793 N N . LEU A 1 90 ? -8.511 9.392 21.722 1.00 61.66 90 LEU A N 1
ATOM 794 C CA . LEU A 1 90 ? -8.481 9.342 20.259 1.00 61.66 90 LEU A CA 1
ATOM 795 C C . LEU A 1 90 ? -7.037 9.315 19.737 1.00 61.66 90 LEU A C 1
ATOM 797 O O . LEU A 1 90 ? -6.729 8.600 18.789 1.00 61.66 90 LEU A O 1
ATOM 801 N N . ILE A 1 91 ? -6.152 10.078 20.379 1.00 56.50 91 ILE A N 1
ATOM 802 C CA . ILE A 1 91 ? -4.764 10.275 19.937 1.00 56.50 91 ILE A CA 1
ATOM 803 C C . ILE A 1 91 ? -3.800 9.426 20.764 1.00 56.50 91 ILE A C 1
ATOM 805 O O . ILE A 1 91 ? -2.807 8.927 20.239 1.00 56.50 91 ILE A O 1
ATOM 809 N N . LEU A 1 92 ? -4.119 9.204 22.041 1.00 57.41 92 LEU A N 1
ATOM 810 C CA . LEU A 1 92 ? -3.348 8.370 22.953 1.00 57.41 92 LEU A CA 1
ATOM 811 C C . LEU A 1 92 ? -4.254 7.355 23.673 1.00 57.41 92 LEU A C 1
ATOM 813 O O . LEU A 1 92 ? -4.643 7.562 24.830 1.00 57.41 92 LEU A O 1
ATOM 817 N N . PRO A 1 93 ? -4.606 6.234 23.018 1.00 58.81 93 PRO A N 1
ATOM 818 C CA . PRO A 1 93 ? -5.375 5.199 23.691 1.00 58.81 93 PRO A CA 1
ATOM 819 C C . PRO A 1 93 ? -4.612 4.696 24.918 1.00 58.81 93 PRO A C 1
ATOM 821 O O . PRO A 1 93 ? -3.392 4.509 24.876 1.00 58.81 93 PRO A O 1
ATOM 824 N N . ARG A 1 94 ? -5.330 4.467 26.024 1.00 54.03 94 ARG A N 1
ATOM 825 C CA . ARG A 1 94 ? -4.740 3.766 27.169 1.00 54.03 94 ARG A CA 1
ATOM 826 C C . ARG A 1 94 ? -4.360 2.353 26.736 1.00 54.03 94 ARG A C 1
ATOM 828 O O . ARG A 1 94 ? -5.074 1.723 25.958 1.00 54.03 94 ARG A O 1
ATOM 835 N N . THR A 1 95 ? -3.235 1.869 27.248 1.00 51.12 95 THR A N 1
ATOM 836 C CA . THR A 1 95 ? -2.741 0.529 26.938 1.00 51.12 95 THR A CA 1
ATOM 837 C C . THR A 1 95 ? -3.771 -0.504 27.379 1.00 51.12 95 THR A C 1
ATOM 839 O O . THR A 1 95 ? -4.183 -0.534 28.540 1.00 51.12 95 THR A O 1
ATOM 842 N N . ASN A 1 96 ? -4.190 -1.358 26.452 1.00 55.72 96 ASN A N 1
ATOM 843 C CA . ASN A 1 96 ? -5.018 -2.505 26.776 1.00 55.72 96 ASN A CA 1
ATOM 844 C C . ASN A 1 96 ? -4.125 -3.569 27.453 1.00 55.72 96 ASN A C 1
ATOM 846 O O . ASN A 1 96 ? -3.003 -3.778 26.977 1.00 55.72 96 ASN A O 1
ATOM 850 N N . PRO A 1 97 ? -4.587 -4.275 28.504 1.00 54.12 97 PRO A N 1
ATOM 851 C CA . PRO A 1 97 ? -3.895 -5.449 29.043 1.00 54.12 97 PRO A CA 1
ATOM 852 C C . PRO A 1 97 ? -3.459 -6.477 27.984 1.00 54.12 97 PRO A C 1
ATOM 854 O O . PRO A 1 97 ? -2.477 -7.177 28.194 1.00 54.12 97 PRO A O 1
ATOM 857 N N . PHE A 1 98 ? -4.142 -6.533 26.831 1.00 51.72 98 PHE A N 1
ATOM 858 C CA . PHE A 1 98 ? -3.780 -7.386 25.689 1.00 51.72 98 PHE A CA 1
ATOM 859 C C . PHE A 1 98 ? -2.560 -6.907 24.878 1.00 51.72 98 PHE A C 1
ATOM 861 O O . PHE A 1 98 ? -2.006 -7.687 24.112 1.00 51.72 98 PHE A O 1
ATOM 868 N N . THR A 1 99 ? -2.156 -5.638 24.997 1.00 45.16 99 THR A N 1
ATOM 869 C CA . THR A 1 99 ? -1.142 -5.010 24.123 1.00 45.16 99 THR A CA 1
ATOM 870 C C . THR A 1 99 ? 0.113 -4.543 24.853 1.00 45.16 99 THR A C 1
ATOM 872 O O . THR A 1 99 ? 1.156 -4.406 24.225 1.00 45.16 99 THR A O 1
ATOM 875 N N . HIS A 1 100 ? 0.028 -4.250 26.153 1.00 41.34 100 HIS A N 1
ATOM 876 C CA . HIS A 1 100 ? 1.186 -3.835 26.943 1.00 41.34 100 HIS A CA 1
ATOM 877 C C . HIS A 1 100 ? 0.935 -4.131 28.419 1.00 41.34 100 HIS A C 1
ATOM 879 O O . HIS A 1 100 ? 0.144 -3.456 29.077 1.00 41.34 100 HIS A O 1
ATOM 885 N N . SER A 1 101 ? 1.649 -5.110 28.959 1.00 38.91 101 SER A N 1
ATOM 886 C CA . SER A 1 101 ? 1.857 -5.194 30.394 1.00 38.91 101 SER A CA 1
ATOM 887 C C . SER A 1 101 ? 3.304 -5.576 30.653 1.00 38.91 101 SER A C 1
ATOM 889 O O . SER A 1 101 ? 3.668 -6.739 30.580 1.00 38.91 101 SER A O 1
ATOM 891 N N . ASN A 1 102 ? 4.129 -4.590 31.006 1.00 37.94 102 ASN A N 1
ATOM 892 C CA . ASN A 1 102 ? 5.443 -4.851 31.604 1.00 37.94 102 ASN A CA 1
ATOM 893 C C . ASN A 1 102 ? 5.318 -5.394 33.048 1.00 37.94 102 ASN A C 1
ATOM 895 O O . ASN A 1 102 ? 6.325 -5.554 33.723 1.00 37.94 102 ASN A O 1
ATOM 899 N N . LYS A 1 103 ? 4.094 -5.634 33.551 1.00 32.72 103 LYS A N 1
ATOM 900 C CA . LYS A 1 103 ? 3.817 -6.204 34.884 1.00 32.72 103 LYS A CA 1
ATOM 901 C C . LYS A 1 103 ? 3.109 -7.560 34.849 1.00 32.72 103 LYS A C 1
ATOM 903 O O . LYS A 1 103 ? 2.981 -8.198 35.883 1.00 32.72 103 LYS A O 1
ATOM 908 N N . VAL A 1 104 ? 2.622 -7.981 33.687 1.00 40.38 104 VAL A N 1
ATOM 909 C CA . VAL A 1 104 ? 2.032 -9.300 33.461 1.00 40.38 104 VAL A CA 1
ATOM 910 C C . VAL A 1 104 ? 2.906 -9.914 32.394 1.00 40.38 104 VAL A C 1
ATOM 912 O O . VAL A 1 104 ? 2.624 -9.838 31.199 1.00 40.38 104 VAL A O 1
ATOM 915 N N . GLU A 1 105 ? 4.035 -10.442 32.852 1.00 37.41 105 GLU A N 1
ATOM 916 C CA . GLU A 1 105 ? 4.708 -11.505 32.134 1.00 37.41 105 GLU A CA 1
ATOM 917 C C . GLU A 1 105 ? 3.618 -12.483 31.669 1.00 37.41 105 GLU A C 1
ATOM 919 O O . GLU A 1 105 ? 2.782 -12.909 32.464 1.00 37.41 105 GLU A O 1
ATOM 924 N N . VAL A 1 106 ? 3.611 -12.794 30.369 1.00 45.41 106 VAL A N 1
ATOM 925 C CA . VAL A 1 106 ? 2.963 -13.993 29.828 1.00 45.41 106 VAL A CA 1
ATOM 926 C C . VAL A 1 106 ? 1.441 -13.889 29.557 1.00 45.41 106 VAL A C 1
ATOM 928 O O . VAL A 1 106 ? 0.624 -14.631 30.090 1.00 45.41 106 VAL A O 1
ATOM 931 N N . ILE A 1 107 ? 1.044 -13.097 28.550 1.00 48.94 107 ILE A N 1
ATOM 932 C CA . ILE A 1 107 ? 0.072 -13.633 27.569 1.00 48.94 107 ILE A CA 1
ATOM 933 C C . ILE A 1 107 ? 0.903 -14.493 26.604 1.00 48.94 107 ILE A C 1
ATOM 935 O O . ILE A 1 107 ? 1.347 -14.018 25.560 1.00 48.94 107 ILE A O 1
ATOM 939 N N . ASN A 1 108 ? 1.226 -15.726 27.007 1.00 53.03 108 ASN A N 1
ATOM 940 C CA . ASN A 1 108 ? 1.934 -16.678 26.145 1.00 53.03 108 ASN A CA 1
ATOM 941 C C . ASN A 1 108 ? 1.026 -17.107 24.989 1.00 53.03 108 ASN A C 1
ATOM 943 O O . ASN A 1 108 ? -0.196 -17.020 25.084 1.00 53.03 108 ASN A O 1
ATOM 947 N N . GLU A 1 109 ? 1.614 -17.653 23.922 1.00 58.69 109 GLU A N 1
ATOM 948 C CA . GLU A 1 109 ? 0.875 -18.384 22.879 1.00 58.69 109 GLU A CA 1
ATOM 949 C C . GLU A 1 109 ? -0.099 -19.410 23.496 1.00 58.69 109 GLU A C 1
ATOM 951 O O . GLU A 1 109 ? -1.204 -19.608 23.003 1.00 58.69 109 GLU A O 1
ATOM 956 N N . GLU A 1 110 ? 0.260 -19.969 24.654 1.00 64.38 110 GLU A N 1
ATOM 957 C CA . GLU A 1 110 ? -0.581 -20.835 25.482 1.00 64.38 110 GLU A CA 1
ATOM 958 C C . GLU A 1 110 ? -1.900 -20.195 25.931 1.00 64.38 110 GLU A C 1
ATOM 960 O O . GLU A 1 110 ? -2.921 -20.875 25.902 1.00 64.38 110 GLU A O 1
ATOM 965 N N . PHE A 1 111 ? -1.935 -18.897 26.266 1.00 69.12 111 PHE A N 1
ATOM 966 C CA . PHE A 1 111 ? -3.184 -18.196 26.598 1.00 69.12 111 PHE A CA 1
ATOM 967 C C . PHE A 1 111 ? -4.189 -18.279 25.444 1.00 69.12 111 PHE A C 1
ATOM 969 O O . PHE A 1 111 ? -5.375 -18.512 25.665 1.00 69.12 111 PHE A O 1
ATOM 976 N N . TYR A 1 112 ? -3.699 -18.147 24.210 1.00 66.69 112 TYR A N 1
ATOM 977 C CA . TYR A 1 112 ? -4.512 -18.256 23.000 1.00 66.69 112 TYR A CA 1
ATOM 978 C C . TYR A 1 112 ? -4.869 -19.703 22.634 1.00 66.69 112 TYR A C 1
ATOM 980 O O . TYR A 1 112 ? -5.760 -19.909 21.815 1.00 66.69 112 TYR A O 1
ATOM 988 N N . ARG A 1 113 ? -4.212 -20.703 23.241 1.00 69.38 113 ARG A N 1
ATOM 989 C CA . ARG A 1 113 ? -4.545 -22.129 23.083 1.00 69.38 113 ARG A CA 1
ATOM 990 C C . ARG A 1 113 ? -5.601 -22.615 24.079 1.00 69.38 113 ARG A C 1
ATOM 992 O O . ARG A 1 113 ? -6.210 -23.651 23.831 1.00 69.38 113 ARG A O 1
ATOM 999 N N . TYR A 1 114 ? -5.824 -21.909 25.189 1.00 82.25 114 TYR A N 1
ATOM 1000 C CA . TYR A 1 114 ? -6.872 -22.262 26.149 1.00 82.25 114 TYR A CA 1
ATOM 1001 C C . TYR A 1 114 ? -8.268 -21.892 25.630 1.00 82.25 114 TYR A C 1
ATOM 1003 O O . TYR A 1 114 ? -8.473 -20.797 25.104 1.00 82.25 114 TYR A O 1
ATOM 1011 N N . LEU A 1 115 ? -9.256 -22.754 25.905 1.00 79.50 115 LEU A N 1
ATOM 1012 C CA . LEU A 1 115 ? -10.673 -22.535 25.567 1.00 79.50 115 LEU A CA 1
ATOM 1013 C C . LEU A 1 115 ? -11.200 -21.185 26.079 1.00 79.50 115 LEU A C 1
ATOM 1015 O O . LEU A 1 115 ? -11.963 -20.509 25.394 1.00 79.50 115 LEU A O 1
ATOM 1019 N N . ASN A 1 116 ? -10.743 -20.756 27.259 1.00 80.44 116 ASN A N 1
ATOM 1020 C CA . ASN A 1 116 ? -11.115 -19.465 27.842 1.00 80.44 116 ASN A CA 1
ATOM 1021 C C . ASN A 1 116 ? -10.599 -18.276 27.010 1.00 80.44 116 ASN A C 1
ATOM 1023 O O . ASN A 1 116 ? -11.302 -17.277 26.860 1.00 80.44 116 ASN A O 1
ATOM 1027 N N . GLY A 1 117 ? -9.384 -18.376 26.458 1.00 79.00 117 GLY A N 1
ATOM 1028 C CA . GLY A 1 117 ? -8.796 -17.349 25.598 1.00 79.00 117 GLY A CA 1
ATOM 1029 C C . GLY A 1 117 ? -9.480 -17.284 24.234 1.00 79.00 117 GLY A C 1
ATOM 1030 O O . GLY A 1 117 ? -9.824 -16.195 23.769 1.00 79.00 117 GLY A O 1
ATOM 1031 N N . GLU A 1 118 ? -9.757 -18.443 23.632 1.00 79.56 118 GLU A N 1
ATOM 1032 C CA . GLU A 1 118 ? -10.498 -18.548 22.370 1.00 79.56 118 GLU A CA 1
ATOM 1033 C C . GLU A 1 118 ? -11.924 -17.992 22.504 1.00 79.56 118 GLU A C 1
ATOM 1035 O O . GLU A 1 118 ? -12.342 -17.150 21.704 1.00 79.56 118 GLU A O 1
ATOM 1040 N N . ALA A 1 119 ? -12.651 -18.381 23.557 1.00 83.56 119 ALA A N 1
ATOM 1041 C CA . ALA A 1 119 ? -13.999 -17.888 23.826 1.00 83.56 119 ALA A CA 1
ATOM 1042 C C . ALA A 1 119 ? -14.022 -16.365 24.030 1.00 83.56 119 ALA A C 1
ATOM 1044 O O . ALA A 1 119 ? -14.892 -15.679 23.488 1.00 83.56 119 ALA A O 1
ATOM 1045 N N . LEU A 1 120 ? -13.039 -15.814 24.750 1.00 82.94 120 LEU A N 1
ATOM 1046 C CA . LEU A 1 120 ? -12.924 -14.373 24.971 1.00 82.94 120 LEU A CA 1
ATOM 1047 C C . LEU A 1 120 ? -12.621 -13.605 23.676 1.00 82.94 120 LEU A C 1
ATOM 1049 O O . LEU A 1 120 ? -13.205 -12.544 23.439 1.00 82.94 120 LEU A O 1
ATOM 1053 N N . LEU A 1 121 ? -11.730 -14.123 22.825 1.00 82.31 121 LEU A N 1
ATOM 1054 C CA . LEU A 1 121 ? -11.449 -13.530 21.515 1.00 82.31 121 LEU A CA 1
ATOM 1055 C C . LEU A 1 121 ? -12.674 -13.582 20.604 1.00 82.31 121 LEU A C 1
ATOM 1057 O O . LEU A 1 121 ? -13.028 -12.564 20.008 1.00 82.31 121 LEU A O 1
ATOM 1061 N N . LYS A 1 122 ? -13.359 -14.729 20.547 1.00 85.00 122 LYS A N 1
ATOM 1062 C CA . LYS A 1 122 ? -14.586 -14.906 19.763 1.00 85.00 122 LYS A CA 1
ATOM 1063 C C . LYS A 1 122 ? -15.686 -13.959 20.232 1.00 85.00 122 LYS A C 1
ATOM 1065 O O . LYS A 1 122 ? -16.343 -13.336 19.401 1.00 85.00 122 LYS A O 1
ATOM 1070 N N . PHE A 1 123 ? -15.840 -13.780 21.545 1.00 85.31 123 PHE A N 1
ATOM 1071 C CA . PHE A 1 123 ? -16.763 -12.805 22.123 1.00 85.31 123 PHE A CA 1
ATOM 1072 C C . PHE A 1 123 ? -16.433 -11.377 21.670 1.00 85.31 123 PHE A C 1
ATOM 1074 O O . PHE A 1 123 ? -17.296 -10.693 21.127 1.00 85.31 123 PHE A O 1
ATOM 1081 N N . LYS A 1 124 ? -15.177 -10.936 21.810 1.00 83.75 124 LYS A N 1
ATOM 1082 C CA . LYS A 1 124 ? -14.743 -9.584 21.413 1.00 83.75 124 LYS A CA 1
ATOM 1083 C C . LYS A 1 124 ? -14.867 -9.329 19.911 1.00 83.75 124 LYS A C 1
ATOM 1085 O O . LYS A 1 124 ? -15.329 -8.263 19.496 1.00 83.75 124 LYS A O 1
ATOM 1090 N N . TRP A 1 125 ? -14.477 -10.305 19.094 1.00 84.94 125 TRP A N 1
ATOM 1091 C CA . TRP A 1 125 ? -14.606 -10.233 17.642 1.00 84.94 125 TRP A CA 1
ATOM 1092 C C . TRP A 1 125 ? -16.072 -10.124 17.215 1.00 84.94 125 TRP A C 1
ATOM 1094 O O . TRP A 1 125 ? -16.412 -9.248 16.420 1.00 84.94 125 TRP A O 1
ATOM 1104 N N . ASN A 1 126 ? -16.952 -10.945 17.796 1.00 83.50 126 ASN A N 1
ATOM 1105 C CA . ASN A 1 126 ? -18.378 -10.933 17.478 1.00 83.50 126 ASN A CA 1
ATOM 1106 C C . ASN A 1 126 ? -19.115 -9.706 18.020 1.00 83.50 126 ASN A C 1
ATOM 1108 O O . ASN A 1 126 ? -20.050 -9.244 17.366 1.00 83.50 126 ASN A O 1
ATOM 1112 N N . ALA A 1 127 ? -18.701 -9.184 19.176 1.00 80.69 127 ALA A N 1
ATOM 1113 C CA . ALA A 1 127 ? -19.316 -8.018 19.796 1.00 80.69 127 ALA A CA 1
ATOM 1114 C C . ALA A 1 127 ? -18.989 -6.728 19.034 1.00 80.69 127 ALA A C 1
ATOM 1116 O O . ALA A 1 127 ? -19.892 -5.956 18.728 1.00 80.69 127 ALA A O 1
ATOM 1117 N N . TYR A 1 128 ? -17.714 -6.496 18.704 1.00 78.69 128 TYR A N 1
ATOM 1118 C CA . TYR A 1 128 ? -17.293 -5.232 18.091 1.00 78.69 128 TYR A CA 1
ATOM 1119 C C . TYR A 1 128 ? -16.240 -5.388 16.991 1.00 78.69 128 TYR A C 1
ATOM 1121 O O . TYR A 1 128 ? -16.295 -4.658 16.001 1.00 78.69 128 TYR A O 1
ATOM 1129 N N . GLY A 1 129 ? -15.299 -6.330 17.121 1.00 78.69 129 GLY A N 1
ATOM 1130 C CA . GLY A 1 129 ? -14.144 -6.432 16.219 1.00 78.69 129 GLY A CA 1
ATOM 1131 C C . GLY A 1 129 ? -14.528 -6.531 14.741 1.00 78.69 129 GLY A C 1
ATOM 1132 O O . GLY A 1 129 ? -14.020 -5.760 13.927 1.00 78.69 129 GLY A O 1
ATOM 1133 N N . LYS A 1 130 ? -15.494 -7.398 14.412 1.00 82.25 130 LYS A N 1
ATOM 1134 C CA . LYS A 1 130 ? -15.960 -7.599 13.034 1.00 82.25 130 LYS A CA 1
ATOM 1135 C C . LYS A 1 130 ? -16.599 -6.346 12.433 1.00 82.25 130 LYS A C 1
ATOM 1137 O O . LYS A 1 130 ? -16.361 -6.051 11.270 1.00 82.25 130 LYS A O 1
ATOM 1142 N N . TYR A 1 131 ? -17.367 -5.585 13.214 1.00 83.00 131 TYR A N 1
ATOM 1143 C CA . TYR A 1 131 ? -18.070 -4.399 12.717 1.00 83.00 131 TYR A CA 1
ATOM 1144 C C . TYR A 1 131 ? -17.105 -3.246 12.451 1.00 83.00 131 TYR A C 1
ATOM 1146 O O . TYR A 1 131 ? -17.183 -2.618 11.399 1.00 83.00 131 TYR A O 1
ATOM 1154 N N . TYR A 1 132 ? -16.154 -3.004 13.359 1.00 83.69 132 TYR A N 1
ATOM 1155 C CA . TYR A 1 132 ? -15.108 -2.001 13.146 1.00 83.69 132 TYR A CA 1
ATOM 1156 C C . TYR A 1 132 ? -14.237 -2.341 11.942 1.00 83.69 132 TYR A C 1
ATOM 1158 O O . TYR A 1 132 ? -13.937 -1.471 11.126 1.00 83.69 132 TYR A O 1
ATOM 1166 N N . TYR A 1 133 ? -13.854 -3.610 11.825 1.00 86.81 133 TYR A N 1
ATOM 1167 C CA . TYR A 1 133 ? -13.056 -4.084 10.710 1.00 86.81 133 TYR A CA 1
ATOM 1168 C C . TYR A 1 133 ? -13.807 -3.942 9.373 1.00 86.81 133 TYR A C 1
ATOM 1170 O O . TYR A 1 133 ? -13.262 -3.368 8.432 1.00 86.81 133 TYR A O 1
ATOM 1178 N N . LEU A 1 134 ? -15.072 -4.375 9.303 1.00 86.62 134 LEU A N 1
ATOM 1179 C CA . LEU A 1 134 ? -15.907 -4.221 8.107 1.00 86.62 134 LEU A CA 1
ATOM 1180 C C . LEU A 1 134 ? -16.130 -2.748 7.747 1.00 86.62 134 LEU A C 1
ATOM 1182 O O . LEU A 1 134 ? -16.035 -2.394 6.577 1.00 86.62 134 LEU A O 1
ATOM 1186 N N . ALA A 1 135 ? -16.370 -1.875 8.727 1.00 86.38 135 ALA A N 1
ATOM 1187 C CA . ALA A 1 135 ? -16.515 -0.442 8.481 1.00 86.38 135 ALA A CA 1
ATOM 1188 C C . ALA A 1 135 ? -15.227 0.173 7.910 1.00 86.38 135 ALA A C 1
ATOM 1190 O O . ALA A 1 135 ? -15.281 0.917 6.933 1.00 86.38 135 ALA A O 1
ATOM 1191 N N . ALA A 1 136 ? -14.063 -0.170 8.473 1.00 88.62 136 ALA A N 1
ATOM 1192 C CA . ALA A 1 136 ? -12.773 0.285 7.960 1.00 88.62 136 ALA A CA 1
ATOM 1193 C C . ALA A 1 136 ? -12.516 -0.216 6.530 1.00 88.62 136 ALA A C 1
ATOM 1195 O O . ALA A 1 136 ? -12.026 0.542 5.695 1.00 88.62 136 ALA A O 1
ATOM 1196 N N . TRP A 1 137 ? -12.882 -1.467 6.244 1.00 91.75 137 TRP A N 1
ATOM 1197 C CA . TRP A 1 137 ? -12.786 -2.050 4.910 1.00 91.75 137 TRP A CA 1
ATOM 1198 C C . TRP A 1 137 ? -13.707 -1.350 3.904 1.00 91.75 137 TRP A C 1
ATOM 1200 O O . TRP A 1 137 ? -13.250 -0.977 2.830 1.00 91.75 137 TRP A O 1
ATOM 1210 N N . VAL A 1 138 ? -14.966 -1.075 4.261 1.00 91.88 138 VAL A N 1
ATOM 1211 C CA . VAL A 1 138 ? -15.906 -0.343 3.393 1.00 91.88 138 VAL A CA 1
ATOM 1212 C C . VAL A 1 138 ? -15.409 1.077 3.110 1.00 91.88 138 VAL A C 1
ATOM 1214 O O . VAL A 1 138 ? -15.382 1.495 1.956 1.00 91.88 138 VAL A O 1
ATOM 1217 N N . ILE A 1 139 ? -14.945 1.816 4.121 1.00 92.25 139 ILE A N 1
ATOM 1218 C CA . ILE A 1 139 ? -14.373 3.159 3.911 1.00 92.25 139 ILE A CA 1
ATOM 1219 C C . ILE A 1 139 ? -13.184 3.089 2.942 1.00 92.25 139 ILE A C 1
ATOM 1221 O O . ILE A 1 139 ? -13.092 3.894 2.013 1.00 92.25 139 ILE A O 1
ATOM 1225 N N . TYR A 1 140 ? -12.325 2.083 3.107 1.00 94.88 140 TYR A N 1
ATOM 1226 C CA . TYR A 1 140 ? -11.201 1.859 2.211 1.00 94.88 140 TYR A CA 1
ATOM 1227 C C . TYR A 1 140 ? -11.639 1.482 0.784 1.00 94.88 140 TYR A C 1
ATOM 1229 O O . TYR A 1 140 ? -11.039 1.950 -0.178 1.00 94.88 140 TYR A O 1
ATOM 1237 N N . THR A 1 141 ? -12.713 0.702 0.607 1.00 94.69 141 THR A N 1
ATOM 1238 C CA . THR A 1 141 ? -13.251 0.403 -0.736 1.00 94.69 141 THR A CA 1
ATOM 1239 C C . THR A 1 141 ? -13.741 1.653 -1.453 1.00 94.69 141 THR A C 1
ATOM 1241 O O . THR A 1 141 ? -13.495 1.799 -2.645 1.00 94.69 141 THR A O 1
ATOM 1244 N N . VAL A 1 142 ? -14.384 2.584 -0.741 1.00 95.44 142 VAL A N 1
ATOM 1245 C CA . VAL A 1 142 ? -14.817 3.861 -1.326 1.00 95.44 142 VAL A CA 1
ATOM 1246 C C . VAL A 1 142 ? -13.605 4.684 -1.760 1.00 95.44 142 VAL A C 1
ATOM 1248 O O . VAL A 1 142 ? -13.621 5.256 -2.845 1.00 95.44 142 VAL A O 1
ATOM 1251 N N . PHE A 1 143 ? -12.545 4.694 -0.949 1.00 96.06 143 PHE A N 1
ATOM 1252 C CA . PHE A 1 143 ? -11.278 5.352 -1.271 1.00 96.06 143 PHE A CA 1
ATOM 1253 C C . PHE A 1 143 ? -10.584 4.744 -2.501 1.00 96.06 143 PHE A C 1
ATOM 1255 O O . PHE A 1 143 ? -10.143 5.473 -3.389 1.00 96.06 143 PHE A O 1
ATOM 1262 N N . LEU A 1 144 ? -10.530 3.412 -2.582 1.00 96.88 144 LEU A N 1
ATOM 1263 C CA . LEU A 1 144 ? -10.010 2.687 -3.740 1.00 96.88 144 LEU A CA 1
ATOM 1264 C C . LEU A 1 144 ? -10.813 3.038 -4.997 1.00 96.88 144 LEU A C 1
ATOM 1266 O O . LEU A 1 144 ? -10.247 3.492 -5.988 1.00 96.88 144 LEU A O 1
ATOM 1270 N N . LEU A 1 145 ? -12.136 2.866 -4.950 1.00 96.38 145 LEU A N 1
ATOM 1271 C CA . LEU A 1 145 ? -13.004 3.093 -6.102 1.00 96.38 145 LEU A CA 1
ATOM 1272 C C . LEU A 1 145 ? -12.963 4.551 -6.564 1.00 96.38 145 LEU A C 1
ATOM 1274 O O . LEU A 1 145 ? -12.943 4.790 -7.769 1.00 96.38 145 LEU A O 1
ATOM 1278 N N . SER A 1 146 ? -12.898 5.527 -5.651 1.00 95.31 146 SER A N 1
ATOM 1279 C CA . SER A 1 146 ? -12.841 6.939 -6.041 1.00 95.31 146 SER A CA 1
ATOM 1280 C C . SER A 1 146 ? -11.602 7.258 -6.874 1.00 95.31 146 SER A C 1
ATOM 1282 O O . SER A 1 146 ? -11.712 7.976 -7.869 1.00 95.31 146 SER A O 1
ATOM 1284 N N . PHE A 1 147 ? -10.444 6.700 -6.512 1.00 95.88 147 PHE A N 1
ATOM 1285 C CA . PHE A 1 147 ? -9.210 6.904 -7.266 1.00 95.88 147 PHE A CA 1
ATOM 1286 C C . PHE A 1 147 ? -9.161 6.060 -8.543 1.00 95.88 147 PHE A C 1
ATOM 1288 O O . PHE A 1 147 ? -8.823 6.583 -9.601 1.00 95.88 147 PHE A O 1
ATOM 1295 N N . VAL A 1 148 ? -9.549 4.782 -8.478 1.00 95.69 148 VAL A N 1
ATOM 1296 C CA . VAL A 1 148 ? -9.527 3.868 -9.633 1.00 95.69 148 VAL A CA 1
ATOM 1297 C C . VAL A 1 148 ? -10.467 4.347 -10.732 1.00 95.69 148 VAL A C 1
ATOM 1299 O O . VAL A 1 148 ? -10.064 4.393 -11.892 1.00 95.69 148 VAL A O 1
ATOM 1302 N N . ILE A 1 149 ? -11.695 4.756 -10.391 1.00 94.62 149 ILE A N 1
ATOM 1303 C CA . ILE A 1 149 ? -12.662 5.292 -11.362 1.00 94.62 149 ILE A CA 1
ATOM 1304 C C . ILE A 1 149 ? -12.120 6.580 -11.985 1.00 94.62 149 ILE A C 1
ATOM 1306 O O . ILE A 1 149 ? -12.208 6.753 -13.201 1.00 94.62 149 ILE A O 1
ATOM 1310 N N . ALA A 1 150 ? -11.521 7.463 -11.177 1.00 93.31 150 ALA A N 1
ATOM 1311 C CA . ALA A 1 150 ? -10.877 8.668 -11.687 1.00 93.31 150 ALA A CA 1
ATOM 1312 C C . ALA A 1 150 ? -9.736 8.329 -12.658 1.00 93.31 150 ALA A C 1
ATOM 1314 O O . ALA A 1 150 ? -9.673 8.923 -13.726 1.00 93.31 150 ALA A O 1
ATOM 1315 N N . ALA A 1 151 ? -8.881 7.356 -12.332 1.00 92.69 151 ALA A N 1
ATOM 1316 C CA . ALA A 1 151 ? -7.743 6.945 -13.152 1.00 92.69 151 ALA A CA 1
ATOM 1317 C C . ALA A 1 151 ? -8.151 6.240 -14.457 1.00 92.69 151 ALA A C 1
ATOM 1319 O O . ALA A 1 151 ? -7.564 6.500 -15.504 1.00 92.69 151 ALA A O 1
ATOM 1320 N N . THR A 1 152 ? -9.164 5.374 -14.423 1.00 92.25 152 THR A N 1
ATOM 1321 C CA . THR A 1 152 ? -9.607 4.593 -15.593 1.00 92.25 152 THR A CA 1
ATOM 1322 C C . THR A 1 152 ? -10.464 5.407 -16.557 1.00 92.25 152 THR A C 1
ATOM 1324 O O . THR A 1 152 ? -10.246 5.362 -17.766 1.00 92.25 152 THR A O 1
ATOM 1327 N N . TYR A 1 153 ? -11.407 6.195 -16.040 1.00 89.75 153 TYR A N 1
ATOM 1328 C CA . TYR A 1 153 ? -12.390 6.919 -16.851 1.00 89.75 153 TYR A CA 1
ATOM 1329 C C . TYR A 1 153 ? -12.058 8.403 -17.044 1.00 89.75 153 TYR A C 1
ATOM 1331 O O . TYR A 1 153 ? -12.923 9.176 -17.455 1.00 89.75 153 TYR A O 1
ATOM 1339 N N . TYR A 1 154 ? -10.816 8.830 -16.792 1.00 88.25 154 TYR A N 1
ATOM 1340 C CA . TYR A 1 154 ? -10.446 10.251 -16.830 1.00 88.25 154 TYR A CA 1
ATOM 1341 C C . TYR A 1 154 ? -10.719 10.949 -18.172 1.00 88.25 154 TYR A C 1
ATOM 1343 O O . TYR A 1 154 ? -10.971 12.151 -18.192 1.00 88.25 154 TYR A O 1
ATOM 1351 N N . LYS A 1 155 ? -10.669 10.211 -19.292 1.00 87.12 155 LYS A N 1
ATOM 1352 C CA . LYS A 1 155 ? -10.952 10.749 -20.635 1.00 87.12 155 LYS A CA 1
ATOM 1353 C C . LYS A 1 155 ? -12.446 10.898 -20.916 1.00 87.12 155 LYS A C 1
ATOM 1355 O O . LYS A 1 155 ? -12.831 11.762 -21.694 1.00 87.12 155 LYS A O 1
ATOM 1360 N N . THR A 1 156 ? -13.270 10.029 -20.337 1.00 88.44 156 THR A N 1
ATOM 1361 C CA . THR A 1 156 ? -14.706 9.926 -20.638 1.00 88.44 156 THR A CA 1
ATOM 1362 C C . THR A 1 156 ? -15.572 10.690 -19.643 1.00 88.44 156 THR A C 1
ATOM 1364 O O . THR A 1 156 ? -16.687 11.084 -19.973 1.00 88.44 156 THR A O 1
ATOM 1367 N N . ILE A 1 157 ? -15.093 10.876 -18.413 1.00 90.12 157 ILE A N 1
ATOM 1368 C CA . ILE A 1 157 ? -15.848 11.522 -17.343 1.00 90.12 157 ILE A CA 1
ATOM 1369 C C . ILE A 1 157 ? -15.794 13.052 -17.456 1.00 90.12 157 ILE A C 1
ATOM 1371 O O . ILE A 1 157 ? -14.826 13.631 -17.950 1.00 90.12 157 ILE A O 1
ATOM 1375 N N . SER A 1 158 ? -16.833 13.730 -16.963 1.00 91.88 158 SER A N 1
ATOM 1376 C CA . SER A 1 158 ? -16.829 15.192 -16.887 1.00 91.88 158 SER A CA 1
ATOM 1377 C C . SER A 1 158 ? -15.721 15.701 -15.952 1.00 91.88 158 SER A C 1
ATOM 1379 O O . SER A 1 158 ? -15.416 15.091 -14.923 1.00 91.88 158 SER A O 1
ATOM 1381 N N . GLN A 1 159 ? -15.150 16.864 -16.273 1.00 89.00 159 GLN A N 1
ATOM 1382 C CA . GLN A 1 159 ? -14.101 17.486 -15.453 1.00 89.00 159 GLN A CA 1
ATOM 1383 C C . GLN A 1 159 ? -14.578 17.808 -14.030 1.00 89.00 159 GLN A C 1
ATOM 1385 O O . GLN A 1 159 ? -13.821 17.683 -13.070 1.00 89.00 159 GLN A O 1
ATOM 1390 N N . THR A 1 160 ? -15.849 18.175 -13.861 1.00 91.19 160 THR A N 1
ATOM 1391 C CA . THR A 1 160 ? -16.446 18.432 -12.544 1.00 91.19 160 THR A CA 1
ATOM 1392 C C . THR A 1 160 ? -16.510 17.164 -11.698 1.00 91.19 160 THR A C 1
ATOM 1394 O O . THR A 1 160 ? -16.076 17.181 -10.546 1.00 91.19 160 THR A O 1
ATOM 1397 N N . SER A 1 161 ? -16.983 16.050 -12.263 1.00 91.75 161 SER A N 1
ATOM 1398 C CA . SER A 1 161 ? -17.009 14.755 -11.575 1.00 91.75 161 SER A CA 1
ATOM 1399 C C . SER A 1 161 ? -15.603 14.255 -11.235 1.00 91.75 161 SER A C 1
ATOM 1401 O O . SER A 1 161 ? -15.391 13.783 -10.119 1.00 91.75 161 SER A O 1
ATOM 1403 N N . LEU A 1 162 ? -14.629 14.418 -12.140 1.00 93.62 162 LEU A N 1
ATOM 1404 C CA . LEU A 1 162 ? -13.227 14.065 -11.888 1.00 93.62 162 LEU A CA 1
ATOM 1405 C C . LEU A 1 162 ? -12.673 14.825 -10.675 1.00 93.62 162 LEU A C 1
ATOM 1407 O O . LEU A 1 162 ? -12.152 14.220 -9.741 1.00 93.62 162 LEU A O 1
ATOM 1411 N N . VAL A 1 163 ? -12.848 16.150 -10.643 1.00 93.31 163 VAL A N 1
ATOM 1412 C CA . VAL A 1 163 ? -12.393 16.991 -9.525 1.00 93.31 163 VAL A CA 1
ATOM 1413 C C . VAL A 1 163 ? -13.053 16.580 -8.205 1.00 93.31 163 VAL A C 1
ATOM 1415 O O . VAL A 1 163 ? -12.396 16.599 -7.163 1.00 93.31 163 VAL A O 1
ATOM 1418 N N . ILE A 1 164 ? -14.331 16.189 -8.223 1.00 93.44 164 ILE A N 1
ATOM 1419 C CA . ILE A 1 164 ? -15.031 15.691 -7.029 1.00 93.44 164 ILE A CA 1
ATOM 1420 C C . ILE A 1 164 ? -14.410 14.373 -6.543 1.00 93.44 164 ILE A C 1
ATOM 1422 O O . ILE A 1 164 ? -14.093 14.265 -5.358 1.00 93.44 164 ILE A O 1
ATOM 1426 N N . LEU A 1 165 ? -14.174 13.405 -7.435 1.00 94.50 165 LEU A N 1
ATOM 1427 C CA . LEU A 1 165 ? -13.557 12.117 -7.088 1.00 94.50 165 LEU A CA 1
ATOM 1428 C C . LEU A 1 165 ? -12.145 12.286 -6.509 1.00 94.50 165 LEU A C 1
ATOM 1430 O O . L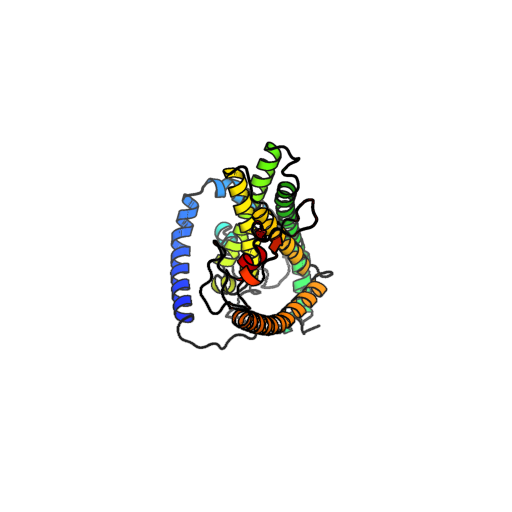EU A 1 165 ? -11.808 11.658 -5.503 1.00 94.50 165 LEU A O 1
ATOM 1434 N N . LEU A 1 166 ? -11.337 13.184 -7.079 1.00 94.75 166 LEU A N 1
ATOM 1435 C CA . LEU A 1 166 ? -9.997 13.489 -6.569 1.00 94.75 166 LEU A CA 1
ATOM 1436 C C . LEU A 1 166 ? -10.049 14.152 -5.184 1.00 94.75 166 LEU A C 1
ATOM 1438 O O . LEU A 1 166 ? -9.280 13.790 -4.295 1.00 94.75 166 LEU A O 1
ATOM 1442 N N . LYS A 1 167 ? -10.995 15.072 -4.948 1.00 92.38 167 LYS A N 1
ATOM 1443 C CA . LYS A 1 167 ? -11.202 15.676 -3.618 1.00 92.38 167 LYS A CA 1
ATOM 1444 C C . LYS A 1 167 ? -11.637 14.648 -2.572 1.00 92.38 167 LYS A C 1
ATOM 1446 O O . LYS A 1 167 ? -11.132 14.683 -1.451 1.00 92.38 167 LYS A O 1
ATOM 1451 N N . ILE A 1 168 ? -12.537 13.730 -2.933 1.00 92.88 168 ILE A N 1
ATOM 1452 C CA . ILE A 1 168 ? -12.952 12.616 -2.065 1.00 92.88 168 ILE A CA 1
ATOM 1453 C C . ILE A 1 168 ? -11.744 11.739 -1.730 1.00 92.88 168 ILE A C 1
ATOM 1455 O O . ILE A 1 168 ? -11.514 11.443 -0.559 1.00 92.88 168 ILE A O 1
ATOM 1459 N N . THR A 1 169 ? -10.930 11.404 -2.733 1.00 96.25 169 THR A N 1
ATOM 1460 C CA . THR A 1 169 ? -9.710 10.606 -2.559 1.00 96.25 169 THR A CA 1
ATOM 1461 C C . THR A 1 169 ? -8.748 11.269 -1.572 1.00 96.25 169 THR A C 1
ATOM 1463 O O . THR A 1 169 ? -8.293 10.622 -0.634 1.00 96.25 169 THR A O 1
ATOM 1466 N N . ILE A 1 170 ? -8.490 12.575 -1.708 1.00 94.50 170 ILE A N 1
ATOM 1467 C CA . ILE A 1 170 ? -7.631 13.324 -0.774 1.00 94.50 170 ILE A CA 1
ATOM 1468 C C . ILE A 1 170 ? -8.211 13.305 0.648 1.00 94.50 170 ILE A C 1
ATOM 1470 O O . ILE A 1 170 ? -7.479 13.078 1.610 1.00 94.50 170 ILE A O 1
ATOM 1474 N N . CYS A 1 171 ? -9.520 13.522 0.797 1.00 92.44 171 CYS A N 1
ATOM 1475 C CA . CYS A 1 171 ? -10.176 13.525 2.103 1.00 92.44 171 CYS A CA 1
ATOM 1476 C C . CYS A 1 171 ? -10.074 12.158 2.802 1.00 92.44 171 CYS A C 1
ATOM 1478 O O . CYS A 1 171 ? -9.697 12.086 3.974 1.00 92.44 171 CYS A O 1
ATOM 1480 N N . LEU A 1 172 ? -10.344 11.075 2.070 1.00 93.38 172 LEU A N 1
ATOM 1481 C CA . LEU A 1 172 ? -10.253 9.710 2.583 1.00 93.38 172 LEU A CA 1
ATOM 1482 C C . LEU A 1 172 ? -8.803 9.284 2.859 1.00 93.38 172 LEU A C 1
ATOM 1484 O O . LEU A 1 172 ? -8.547 8.615 3.858 1.00 93.38 172 LEU A O 1
ATOM 1488 N N . ALA A 1 173 ? -7.837 9.725 2.050 1.00 95.06 173 ALA A N 1
ATOM 1489 C CA . ALA A 1 173 ? -6.422 9.486 2.321 1.00 95.06 173 ALA A CA 1
ATOM 1490 C C . ALA A 1 173 ? -5.983 10.136 3.641 1.00 95.06 173 ALA A C 1
ATOM 1492 O O . ALA A 1 173 ? -5.362 9.478 4.472 1.00 95.06 173 ALA A O 1
ATOM 1493 N N . ILE A 1 174 ? -6.363 11.397 3.883 1.00 90.75 174 ILE A N 1
ATOM 1494 C CA . ILE A 1 174 ? -6.074 12.096 5.148 1.00 90.75 174 ILE A CA 1
ATOM 1495 C C . ILE A 1 174 ? -6.697 11.353 6.336 1.00 90.75 174 ILE A C 1
ATOM 1497 O O . ILE A 1 174 ? -6.062 11.212 7.382 1.00 90.75 174 ILE A O 1
ATOM 1501 N N . TRP A 1 175 ? -7.923 10.850 6.175 1.00 88.69 175 TRP A N 1
ATOM 1502 C CA . TRP A 1 175 ? -8.593 10.041 7.191 1.00 88.69 175 TRP A CA 1
ATOM 1503 C C . TRP A 1 175 ? -7.808 8.767 7.536 1.00 88.69 175 TRP A C 1
ATOM 1505 O O . TRP A 1 175 ? -7.602 8.475 8.713 1.00 88.69 175 TRP A O 1
ATOM 1515 N N . HIS A 1 176 ? -7.313 8.033 6.540 1.00 91.44 176 HIS A N 1
ATOM 1516 C CA . HIS A 1 176 ? -6.489 6.845 6.777 1.00 91.44 176 HIS A CA 1
ATOM 1517 C C . HIS A 1 176 ? -5.120 7.185 7.384 1.00 91.44 176 HIS A C 1
ATOM 1519 O O . HIS A 1 176 ? -4.704 6.546 8.353 1.00 91.44 176 HIS A O 1
ATOM 1525 N N . LEU A 1 177 ? -4.465 8.245 6.904 1.00 90.75 177 LEU A N 1
ATOM 1526 C CA . LEU A 1 177 ? -3.194 8.729 7.453 1.00 90.75 177 LEU A CA 1
ATOM 1527 C C . LEU A 1 177 ? -3.308 9.145 8.922 1.00 90.75 177 LEU A C 1
ATOM 1529 O O . LEU A 1 177 ? -2.349 9.002 9.675 1.00 90.75 177 LEU A O 1
ATOM 1533 N N . PHE A 1 178 ? -4.474 9.618 9.363 1.00 87.19 178 PHE A N 1
ATOM 1534 C CA . PHE A 1 178 ? -4.711 9.908 10.775 1.00 87.19 178 PHE A CA 1
ATOM 1535 C C . PHE A 1 178 ? -4.607 8.651 11.659 1.00 87.19 178 PHE A C 1
ATOM 1537 O O . PHE A 1 178 ? -4.035 8.713 12.750 1.00 87.19 178 PHE A O 1
ATOM 1544 N N . PHE A 1 179 ? -5.107 7.499 11.199 1.00 85.00 179 PHE A N 1
ATOM 1545 C CA . PHE A 1 179 ? -4.969 6.238 11.938 1.00 85.00 179 PHE A CA 1
ATOM 1546 C C . PHE A 1 179 ? -3.524 5.733 11.965 1.00 85.00 179 PHE A C 1
ATOM 1548 O O . PHE A 1 179 ? -3.060 5.302 13.022 1.00 85.00 179 PHE A O 1
ATOM 1555 N N . GLU A 1 180 ? -2.797 5.863 10.855 1.00 88.62 180 GLU A N 1
ATOM 1556 C CA . GLU A 1 180 ? -1.363 5.553 10.789 1.00 88.62 180 GLU A CA 1
ATOM 1557 C C . GLU A 1 180 ? -0.550 6.447 11.734 1.00 88.62 180 GLU A C 1
ATOM 1559 O O . GLU A 1 180 ? 0.267 5.968 12.523 1.00 88.62 180 GLU A O 1
ATOM 1564 N N . LEU A 1 181 ? -0.844 7.750 11.746 1.00 84.88 181 LEU A N 1
ATOM 1565 C CA . LEU A 1 181 ? -0.216 8.707 12.651 1.00 84.88 181 LEU A CA 1
ATOM 1566 C C . LEU A 1 181 ? -0.465 8.336 14.118 1.00 84.88 181 LEU A C 1
ATOM 1568 O O . LEU A 1 181 ? 0.447 8.414 14.939 1.00 84.88 181 LEU A O 1
ATOM 1572 N N . ARG A 1 182 ? -1.677 7.891 14.465 1.00 82.25 182 ARG A N 1
ATOM 1573 C CA . ARG A 1 182 ? -1.988 7.407 15.818 1.00 82.25 182 ARG A CA 1
ATOM 1574 C C . ARG A 1 182 ? -1.143 6.185 16.188 1.00 82.25 182 ARG A C 1
ATOM 1576 O O . ARG A 1 182 ? -0.645 6.115 17.312 1.00 82.25 182 ARG A O 1
ATOM 1583 N N . GLN A 1 183 ? -0.964 5.239 15.267 1.00 80.31 183 GLN A N 1
ATOM 1584 C CA . GLN A 1 183 ? -0.126 4.060 15.492 1.00 80.31 183 GLN A CA 1
ATOM 1585 C C . GLN A 1 183 ? 1.345 4.450 15.691 1.00 80.31 183 GLN A C 1
ATOM 1587 O O . GLN A 1 183 ? 1.998 3.958 16.616 1.00 80.31 183 GLN A O 1
ATOM 1592 N N . PHE A 1 184 ? 1.830 5.400 14.891 1.00 78.62 184 PHE A N 1
ATOM 1593 C CA . PHE A 1 184 ? 3.167 5.965 15.020 1.00 78.62 184 PHE A CA 1
ATOM 1594 C C . PHE A 1 184 ? 3.373 6.689 16.360 1.00 78.62 184 PHE A C 1
ATOM 1596 O O . PHE A 1 184 ? 4.380 6.471 17.029 1.00 78.62 184 PHE A O 1
ATOM 1603 N N . ILE A 1 185 ? 2.398 7.487 16.814 1.00 72.56 185 ILE A N 1
ATOM 1604 C CA . ILE A 1 185 ? 2.449 8.178 18.115 1.00 72.56 185 ILE A CA 1
ATOM 1605 C C . ILE A 1 185 ? 2.486 7.187 19.282 1.00 72.56 185 ILE A C 1
ATOM 1607 O O . ILE A 1 185 ? 3.163 7.448 20.283 1.00 72.56 185 ILE A O 1
ATOM 1611 N N . TYR A 1 186 ? 1.754 6.076 19.177 1.00 72.69 186 TYR A N 1
ATOM 1612 C CA . TYR A 1 186 ? 1.676 5.074 20.235 1.00 72.69 186 TYR A CA 1
ATOM 1613 C C . TYR A 1 186 ? 2.981 4.282 20.389 1.00 72.69 186 TYR A C 1
ATOM 1615 O O . TYR A 1 186 ? 3.456 4.117 21.512 1.00 72.69 186 TYR A O 1
ATOM 1623 N N . ALA A 1 187 ? 3.576 3.812 19.287 1.00 73.12 187 ALA A N 1
ATOM 1624 C CA . ALA A 1 187 ? 4.790 2.997 19.322 1.00 73.12 187 ALA A CA 1
ATOM 1625 C C . ALA A 1 187 ? 5.717 3.296 18.124 1.00 73.12 187 ALA A C 1
ATOM 1627 O O . ALA A 1 187 ? 5.796 2.486 17.200 1.00 73.12 187 ALA A O 1
ATOM 1628 N N . PRO A 1 188 ? 6.461 4.418 18.135 1.00 70.75 188 PRO A N 1
ATOM 1629 C CA . PRO A 1 188 ? 7.212 4.884 16.965 1.00 70.75 188 PRO A CA 1
ATOM 1630 C C . PRO A 1 188 ? 8.327 3.919 16.541 1.00 70.75 188 PRO A C 1
ATOM 1632 O O . PRO A 1 188 ? 8.517 3.682 15.353 1.00 70.75 188 PRO A O 1
ATOM 1635 N N . LEU A 1 189 ? 9.034 3.310 17.501 1.00 71.00 189 LEU A N 1
ATOM 1636 C CA . LEU A 1 189 ? 10.122 2.366 17.209 1.00 71.00 189 LEU A CA 1
ATOM 1637 C C . LEU A 1 189 ? 9.600 1.076 16.567 1.00 71.00 189 LEU A C 1
ATOM 1639 O O . LEU A 1 189 ? 10.100 0.652 15.528 1.00 71.00 189 LEU A O 1
ATOM 1643 N N . ASN A 1 190 ? 8.538 0.497 17.133 1.00 75.00 190 ASN A N 1
ATOM 1644 C CA . ASN A 1 190 ? 7.888 -0.683 16.557 1.00 75.00 190 ASN A CA 1
ATOM 1645 C C . ASN A 1 190 ? 7.245 -0.357 15.205 1.00 75.00 190 ASN A C 1
ATOM 1647 O O . ASN A 1 190 ? 7.174 -1.220 14.332 1.00 75.00 190 ASN A O 1
ATOM 1651 N N . TYR A 1 191 ? 6.785 0.885 15.028 1.00 78.00 191 TYR A N 1
ATOM 1652 C CA . TYR A 1 191 ? 6.210 1.336 13.774 1.00 78.00 191 TYR A CA 1
ATOM 1653 C C . TYR A 1 191 ? 7.254 1.355 12.654 1.00 78.00 191 TYR A C 1
ATOM 1655 O O . TYR A 1 191 ? 7.033 0.719 11.626 1.00 78.00 191 TYR A O 1
ATOM 1663 N N . ILE A 1 192 ? 8.398 2.011 12.889 1.00 75.12 192 ILE A N 1
ATOM 1664 C CA . ILE A 1 192 ? 9.513 2.126 11.931 1.00 75.12 192 ILE A CA 1
ATOM 1665 C C . ILE A 1 192 ? 10.174 0.766 11.668 1.00 75.12 192 ILE A C 1
ATOM 1667 O O . ILE A 1 192 ? 10.698 0.536 10.588 1.00 75.12 192 ILE A O 1
ATOM 1671 N N . SER A 1 193 ? 10.146 -0.173 12.613 1.00 75.00 193 SER A N 1
ATOM 1672 C CA . SER A 1 193 ? 10.735 -1.500 12.389 1.00 75.00 193 SER A CA 1
ATOM 1673 C C . SER A 1 193 ? 9.896 -2.411 11.476 1.00 75.00 193 SER A C 1
ATOM 1675 O O . SER A 1 193 ? 10.384 -3.463 11.063 1.00 75.00 193 SER A O 1
ATOM 1677 N N . SER A 1 194 ? 8.638 -2.068 11.186 1.00 78.56 194 SER A N 1
ATOM 1678 C CA . SER A 1 194 ? 7.720 -2.926 10.432 1.00 78.56 194 SER A CA 1
ATOM 1679 C C . SER A 1 194 ? 7.598 -2.476 8.978 1.00 78.56 194 SER A C 1
ATOM 1681 O O . SER A 1 194 ? 7.027 -1.425 8.688 1.00 78.56 194 SER A O 1
ATOM 1683 N N . ALA A 1 195 ? 8.044 -3.323 8.046 1.00 80.38 195 ALA A N 1
ATOM 1684 C CA . ALA A 1 195 ? 7.895 -3.083 6.607 1.00 80.38 195 ALA A CA 1
ATOM 1685 C C . ALA A 1 195 ? 6.426 -2.888 6.177 1.00 80.38 195 ALA A C 1
ATOM 1687 O O . ALA A 1 195 ? 6.141 -2.099 5.279 1.00 80.38 195 ALA A O 1
ATOM 1688 N N . TRP A 1 196 ? 5.483 -3.555 6.853 1.00 85.00 196 TRP A N 1
ATOM 1689 C CA . TRP A 1 196 ? 4.051 -3.444 6.554 1.00 85.00 196 TRP A CA 1
ATOM 1690 C C . TRP A 1 196 ? 3.498 -2.039 6.789 1.00 85.00 196 TRP A C 1
ATOM 1692 O O . TRP A 1 196 ? 2.651 -1.589 6.028 1.00 85.00 196 TRP A O 1
ATOM 1702 N N . ASN A 1 197 ? 4.007 -1.320 7.790 1.00 87.69 197 ASN A N 1
ATOM 1703 C CA . ASN A 1 197 ? 3.532 0.033 8.076 1.00 87.69 197 ASN A CA 1
ATOM 1704 C C . ASN A 1 197 ? 4.002 1.029 7.004 1.00 87.69 197 ASN A C 1
ATOM 1706 O O . ASN A 1 197 ? 3.257 1.926 6.625 1.00 87.69 197 ASN A O 1
ATOM 1710 N N . PHE A 1 198 ? 5.215 0.854 6.466 1.00 86.06 198 PHE A N 1
ATOM 1711 C CA . PHE A 1 198 ? 5.685 1.658 5.334 1.00 86.06 198 PHE A CA 1
ATOM 1712 C C . PHE A 1 198 ? 4.881 1.393 4.069 1.00 86.06 198 PHE A C 1
ATOM 1714 O O . PHE A 1 198 ? 4.557 2.332 3.343 1.00 86.06 198 PHE A O 1
ATOM 1721 N N . PHE A 1 199 ? 4.554 0.125 3.816 1.00 89.12 199 PHE A N 1
ATOM 1722 C CA . PHE A 1 199 ? 3.689 -0.247 2.706 1.00 89.12 199 PHE A CA 1
ATOM 1723 C C . PHE A 1 199 ? 2.312 0.423 2.830 1.00 89.12 199 PHE A C 1
ATOM 1725 O O . PHE A 1 199 ? 1.843 1.046 1.880 1.00 89.12 199 PHE A O 1
ATOM 1732 N N . ASP A 1 200 ? 1.709 0.368 4.019 1.00 90.38 200 ASP A N 1
ATOM 1733 C CA . ASP A 1 200 ? 0.417 0.993 4.309 1.00 90.38 200 ASP A CA 1
ATOM 1734 C C . ASP A 1 200 ? 0.465 2.513 4.112 1.00 90.38 200 ASP A C 1
ATOM 1736 O O . ASP A 1 200 ? -0.369 3.083 3.408 1.00 90.38 200 ASP A O 1
ATOM 1740 N N . LEU A 1 201 ? 1.498 3.166 4.646 1.00 91.81 201 LEU A N 1
ATOM 1741 C CA . LEU A 1 201 ? 1.732 4.597 4.476 1.00 91.81 201 LEU A CA 1
ATOM 1742 C C . LEU A 1 201 ? 1.912 4.981 2.997 1.00 91.81 201 LEU A C 1
ATOM 1744 O O . LEU A 1 201 ? 1.327 5.966 2.544 1.00 91.81 201 LEU A O 1
ATOM 1748 N N . GLY A 1 202 ? 2.656 4.184 2.225 1.00 92.19 202 GLY A N 1
ATOM 1749 C CA . GLY A 1 202 ? 2.821 4.369 0.783 1.00 92.19 202 GLY A CA 1
ATOM 1750 C C . GLY A 1 202 ? 1.502 4.248 0.016 1.00 92.19 202 GLY A C 1
ATOM 1751 O O . GLY A 1 202 ? 1.207 5.100 -0.824 1.00 92.19 202 GLY A O 1
ATOM 1752 N N . ALA A 1 203 ? 0.675 3.255 0.353 1.00 94.50 203 ALA A N 1
ATOM 1753 C CA . ALA A 1 203 ? -0.627 3.033 -0.276 1.00 94.50 203 ALA A CA 1
ATOM 1754 C C . ALA A 1 203 ? -1.619 4.187 -0.044 1.00 94.50 203 ALA A C 1
ATOM 1756 O O . ALA A 1 203 ? -2.504 4.398 -0.869 1.00 94.50 203 ALA A O 1
ATOM 1757 N N . PHE A 1 204 ? -1.479 4.958 1.040 1.00 94.69 204 PHE A N 1
ATOM 1758 C CA . PHE A 1 204 ? -2.298 6.152 1.281 1.00 94.69 204 PHE A CA 1
ATOM 1759 C C . PHE A 1 204 ? -1.684 7.430 0.691 1.00 94.69 204 PHE A C 1
ATOM 1761 O O . PHE A 1 204 ? -2.403 8.254 0.122 1.00 94.69 204 PHE A O 1
ATOM 1768 N N . LEU A 1 205 ? -0.362 7.609 0.807 1.00 94.75 205 LEU A N 1
ATOM 1769 C CA . LEU A 1 205 ? 0.321 8.824 0.352 1.00 94.75 205 LEU A CA 1
ATOM 1770 C C . LEU A 1 205 ? 0.383 8.942 -1.168 1.00 94.75 205 LEU A C 1
ATOM 1772 O O . LEU A 1 205 ? 0.182 10.036 -1.690 1.00 94.75 205 LEU A O 1
ATOM 1776 N N . LEU A 1 206 ? 0.655 7.851 -1.886 1.00 94.69 206 LEU A N 1
ATOM 1777 C CA . LEU A 1 206 ? 0.834 7.908 -3.337 1.00 94.69 206 LEU A CA 1
ATOM 1778 C C . LEU A 1 206 ? -0.439 8.371 -4.066 1.00 94.69 206 LEU A C 1
ATOM 1780 O O . LEU A 1 206 ? -0.360 9.376 -4.773 1.00 94.69 206 LEU A O 1
ATOM 1784 N N . PRO A 1 207 ? -1.630 7.790 -3.822 1.00 94.69 207 PRO A N 1
ATOM 1785 C CA . PRO A 1 207 ? -2.880 8.284 -4.405 1.00 94.69 207 PRO A CA 1
ATOM 1786 C C . PRO A 1 207 ? -3.227 9.718 -3.991 1.00 94.69 207 PRO A C 1
ATOM 1788 O O . PRO A 1 207 ? -3.789 10.473 -4.787 1.00 94.69 207 PRO A O 1
ATOM 1791 N N . MET A 1 208 ? -2.875 10.125 -2.765 1.00 94.81 208 MET A N 1
ATOM 1792 C CA . MET A 1 208 ? -3.063 11.500 -2.293 1.00 94.81 208 MET A CA 1
ATOM 1793 C C . MET A 1 208 ? -2.198 12.482 -3.089 1.00 94.81 208 MET A C 1
ATOM 1795 O O . MET A 1 208 ? -2.713 13.471 -3.609 1.00 94.81 208 MET A O 1
ATOM 1799 N N . ILE A 1 209 ? -0.901 12.196 -3.217 1.00 93.94 209 ILE A N 1
ATOM 1800 C CA . ILE A 1 209 ? 0.049 13.022 -3.970 1.00 93.94 209 ILE A CA 1
ATOM 1801 C C . ILE A 1 209 ? -0.341 13.043 -5.448 1.00 93.94 209 ILE A C 1
ATOM 1803 O O . ILE A 1 209 ? -0.428 14.123 -6.029 1.00 93.94 209 ILE A O 1
ATOM 1807 N N . SER A 1 210 ? -0.662 11.888 -6.040 1.00 93.69 210 SER A N 1
ATOM 1808 C CA . SER A 1 210 ? -1.159 11.801 -7.416 1.00 93.69 210 SER A CA 1
ATOM 1809 C C . SER A 1 210 ? -2.400 12.669 -7.617 1.00 93.69 210 SER A C 1
ATOM 1811 O O . SER A 1 210 ? -2.457 13.427 -8.579 1.00 93.69 210 SER A O 1
ATOM 1813 N N . SER A 1 211 ? -3.360 12.637 -6.689 1.00 94.00 211 SER A N 1
ATOM 1814 C CA . SER A 1 211 ? -4.570 13.465 -6.776 1.00 94.00 211 SER A CA 1
ATOM 1815 C C . SER A 1 211 ? -4.267 14.965 -6.677 1.00 94.00 211 SER A C 1
ATOM 1817 O O . SER A 1 211 ? -4.869 15.758 -7.397 1.00 94.00 211 SER A O 1
ATOM 1819 N N . ILE A 1 212 ? -3.317 15.372 -5.828 1.00 93.25 212 ILE A N 1
ATOM 1820 C CA . ILE A 1 212 ? -2.893 16.777 -5.699 1.00 93.25 212 ILE A CA 1
ATOM 1821 C C . ILE A 1 212 ? -2.191 17.254 -6.975 1.00 93.25 212 ILE A C 1
ATOM 1823 O O . ILE A 1 212 ? -2.551 18.304 -7.506 1.00 93.25 212 ILE A O 1
ATOM 1827 N N . ILE A 1 213 ? -1.234 16.476 -7.487 1.00 91.38 213 ILE A N 1
ATOM 1828 C CA . ILE A 1 213 ? -0.513 16.782 -8.732 1.00 91.38 213 ILE A CA 1
ATOM 1829 C C . ILE A 1 213 ? -1.501 16.897 -9.892 1.00 91.38 213 ILE A C 1
ATOM 1831 O O . ILE A 1 213 ? -1.419 17.836 -10.683 1.00 91.38 213 ILE A O 1
ATOM 1835 N N . TRP A 1 214 ? -2.475 15.990 -9.962 1.00 92.75 214 TRP A N 1
ATOM 1836 C CA . TRP A 1 214 ? -3.489 16.010 -11.008 1.00 92.75 214 TRP A CA 1
ATOM 1837 C C . TRP A 1 214 ? -4.355 17.274 -10.943 1.00 92.75 214 TRP A C 1
ATOM 1839 O O . TRP A 1 214 ? -4.610 17.902 -11.970 1.00 92.75 214 TRP A O 1
ATOM 1849 N N . LEU A 1 215 ? -4.753 17.704 -9.741 1.00 91.50 215 LEU A N 1
ATOM 1850 C CA . LEU A 1 215 ? -5.508 18.946 -9.557 1.00 91.50 215 LEU A CA 1
ATOM 1851 C C . LEU A 1 215 ? -4.693 20.202 -9.910 1.00 91.50 215 LEU A C 1
ATOM 1853 O O . LEU A 1 215 ? -5.271 21.168 -10.404 1.00 91.50 215 LEU A O 1
ATOM 1857 N N . GLN A 1 216 ? -3.378 20.202 -9.673 1.00 90.12 216 GLN A N 1
ATOM 1858 C CA . GLN A 1 216 ? -2.498 21.338 -9.977 1.00 90.12 216 GLN A CA 1
ATOM 1859 C C . GLN A 1 216 ? -2.179 21.445 -11.471 1.00 90.12 216 GLN A C 1
ATOM 1861 O O . GLN A 1 216 ? -2.359 22.501 -12.075 1.00 90.12 216 GLN A O 1
ATOM 1866 N N . ASN A 1 217 ? -1.737 20.342 -12.073 1.00 86.38 217 ASN A N 1
ATOM 1867 C CA . ASN A 1 217 ? -1.187 20.334 -13.427 1.00 86.38 217 ASN A CA 1
ATOM 1868 C C . ASN A 1 217 ? -2.236 20.017 -14.502 1.00 86.38 217 ASN A C 1
ATOM 1870 O O . ASN A 1 217 ? -1.916 20.046 -15.688 1.00 86.38 217 ASN A O 1
ATOM 1874 N N . LYS A 1 218 ? -3.473 19.670 -14.108 1.00 82.56 218 LYS A N 1
ATOM 1875 C CA . LYS A 1 218 ? -4.561 19.167 -14.977 1.00 82.56 218 LYS A CA 1
ATOM 1876 C C . LYS A 1 218 ? -4.201 17.924 -15.800 1.00 82.56 218 LYS A C 1
ATOM 1878 O O . LYS A 1 218 ? -4.985 17.484 -16.635 1.00 82.56 218 LYS A O 1
ATOM 1883 N N . ASN A 1 219 ? -3.039 17.340 -15.540 1.00 82.50 219 ASN A N 1
ATOM 1884 C CA . ASN A 1 219 ? -2.536 16.139 -16.169 1.00 82.50 219 ASN A CA 1
ATOM 1885 C C . ASN A 1 219 ? -1.787 15.325 -15.113 1.00 82.50 219 ASN A C 1
ATOM 1887 O O . ASN A 1 219 ? -1.059 15.889 -14.292 1.00 82.50 219 ASN A O 1
ATOM 1891 N N . LEU A 1 220 ? -1.967 14.010 -15.141 1.00 81.62 220 LEU A N 1
ATOM 1892 C CA . LEU A 1 220 ? -1.233 13.073 -14.305 1.00 81.62 220 LEU A CA 1
ATOM 1893 C C . LEU A 1 220 ? -0.497 12.113 -15.241 1.00 81.62 220 LEU A C 1
ATOM 1895 O O . LEU A 1 220 ? -1.156 11.490 -16.076 1.00 81.62 220 LEU A O 1
ATOM 1899 N N . PRO A 1 221 ? 0.836 11.973 -15.124 1.00 86.12 221 PRO A N 1
ATOM 1900 C CA . PRO A 1 221 ? 1.549 10.982 -15.912 1.00 86.12 221 PRO A CA 1
ATOM 1901 C C . PRO A 1 221 ? 1.019 9.580 -15.598 1.00 86.12 221 PRO A C 1
ATOM 1903 O O . PRO A 1 221 ? 0.736 9.244 -14.441 1.00 86.12 221 PRO A O 1
ATOM 1906 N N . THR A 1 222 ? 0.866 8.770 -16.641 1.00 87.00 222 THR A N 1
ATOM 1907 C CA . THR A 1 222 ? 0.281 7.425 -16.582 1.00 87.00 222 THR A CA 1
ATOM 1908 C C . THR A 1 222 ? 1.007 6.505 -15.604 1.00 87.00 222 THR A C 1
ATOM 1910 O O . THR A 1 222 ? 0.384 5.653 -14.973 1.00 87.00 222 THR A O 1
ATOM 1913 N N . GLU A 1 223 ? 2.305 6.713 -15.410 1.00 89.19 223 GLU A N 1
ATOM 1914 C CA . GLU A 1 223 ? 3.158 5.948 -14.506 1.00 89.19 223 GLU A CA 1
ATOM 1915 C C . GLU A 1 223 ? 2.713 6.136 -13.052 1.00 89.19 223 GLU A C 1
ATOM 1917 O O . GLU A 1 223 ? 2.462 5.159 -12.347 1.00 89.19 223 GLU A O 1
ATOM 1922 N N . TRP A 1 224 ? 2.533 7.388 -12.614 1.00 88.12 224 TRP A N 1
ATOM 1923 C CA . TRP A 1 224 ? 2.102 7.706 -11.248 1.00 88.12 224 TRP A CA 1
ATOM 1924 C C . TRP A 1 224 ? 0.706 7.165 -10.953 1.00 88.12 224 TRP A C 1
ATOM 1926 O O . TRP A 1 224 ? 0.473 6.626 -9.873 1.00 88.12 224 TRP A O 1
ATOM 1936 N N . ALA A 1 225 ? -0.214 7.266 -11.916 1.00 91.00 225 ALA A N 1
ATOM 1937 C CA . ALA A 1 225 ? -1.549 6.693 -11.782 1.00 91.00 225 ALA A CA 1
ATOM 1938 C C . ALA A 1 225 ? -1.493 5.164 -11.623 1.00 91.00 225 ALA A C 1
ATOM 1940 O O . ALA A 1 225 ? -2.180 4.606 -10.765 1.00 91.00 225 ALA A O 1
ATOM 1941 N N . THR A 1 226 ? -0.638 4.500 -12.405 1.00 93.56 226 THR A N 1
ATOM 1942 C CA . THR A 1 226 ? -0.485 3.039 -12.395 1.00 93.56 226 THR A CA 1
ATOM 1943 C C . THR A 1 226 ? 0.107 2.550 -11.077 1.00 93.56 226 THR A C 1
ATOM 1945 O O . THR A 1 226 ? -0.473 1.676 -10.437 1.00 93.56 226 THR A O 1
ATOM 1948 N N . PHE A 1 227 ? 1.212 3.147 -10.618 1.00 92.75 227 PHE A N 1
ATOM 1949 C CA . PHE A 1 227 ? 1.836 2.771 -9.346 1.00 92.75 227 PHE A CA 1
ATOM 1950 C C . PHE A 1 227 ? 0.908 3.007 -8.149 1.00 92.75 227 PHE A C 1
ATOM 1952 O O . PHE A 1 227 ? 0.789 2.138 -7.283 1.00 92.75 227 PHE A O 1
ATOM 1959 N N . SER A 1 228 ? 0.214 4.148 -8.117 1.00 95.19 228 SER A N 1
ATOM 1960 C CA . SER A 1 228 ? -0.764 4.455 -7.068 1.00 95.19 228 SER A CA 1
ATOM 1961 C C . SER A 1 228 ? -1.929 3.462 -7.061 1.00 95.19 228 SER A C 1
ATOM 1963 O O . SER A 1 228 ? -2.329 2.998 -5.995 1.00 95.19 228 SER A O 1
ATOM 1965 N N . THR A 1 229 ? -2.442 3.094 -8.239 1.00 95.50 229 THR A N 1
ATOM 1966 C CA . THR A 1 229 ? -3.539 2.121 -8.376 1.00 95.50 229 THR A CA 1
ATOM 1967 C C . THR A 1 229 ? -3.112 0.731 -7.915 1.00 95.50 229 THR A C 1
ATOM 1969 O O . THR A 1 229 ? -3.780 0.133 -7.075 1.00 95.50 229 THR A O 1
ATOM 1972 N N . LEU A 1 230 ? -1.954 0.255 -8.378 1.00 95.56 230 LEU A N 1
ATOM 1973 C CA . LEU A 1 230 ? -1.418 -1.052 -8.006 1.00 95.56 230 LEU A CA 1
ATOM 1974 C C . LEU A 1 230 ? -1.250 -1.188 -6.486 1.00 95.56 230 LEU A C 1
ATOM 1976 O O . LEU A 1 230 ? -1.635 -2.197 -5.900 1.00 95.56 230 LEU A O 1
ATOM 1980 N N . LEU A 1 231 ? -0.691 -0.171 -5.825 1.00 94.81 231 LEU A N 1
ATOM 1981 C CA . LEU A 1 231 ? -0.492 -0.210 -4.375 1.00 94.81 231 LEU A CA 1
ATOM 1982 C C . LEU A 1 231 ? -1.806 -0.221 -3.597 1.00 94.81 231 LEU A C 1
ATOM 1984 O O . LEU A 1 231 ? -1.914 -0.951 -2.609 1.00 94.81 231 LEU A O 1
ATOM 1988 N N . LEU A 1 232 ? -2.804 0.546 -4.044 1.00 95.44 232 LEU A N 1
ATOM 1989 C CA . LEU A 1 232 ? -4.144 0.509 -3.462 1.00 95.44 232 LEU A CA 1
ATOM 1990 C C . LEU A 1 232 ? -4.783 -0.877 -3.598 1.00 95.44 232 LEU A C 1
ATOM 1992 O O . LEU A 1 232 ? -5.332 -1.407 -2.636 1.00 95.44 232 LEU A O 1
ATOM 1996 N N . GLU A 1 233 ? -4.689 -1.498 -4.769 1.00 95.50 233 GLU A N 1
ATOM 1997 C CA . GLU A 1 233 ? -5.253 -2.828 -5.009 1.00 95.50 233 GLU A CA 1
ATOM 1998 C C . GLU A 1 233 ? -4.537 -3.911 -4.193 1.00 95.50 233 GLU A C 1
ATOM 2000 O O . GLU A 1 233 ? -5.186 -4.746 -3.562 1.00 95.50 233 GLU A O 1
ATOM 2005 N N . ILE A 1 234 ? -3.204 -3.869 -4.104 1.00 93.38 234 ILE A N 1
ATOM 2006 C CA . ILE A 1 234 ? -2.454 -4.800 -3.248 1.00 93.38 234 ILE A CA 1
ATOM 2007 C C . ILE A 1 234 ? -2.852 -4.604 -1.779 1.00 93.38 234 ILE A C 1
ATOM 2009 O O . ILE A 1 234 ? -3.100 -5.580 -1.068 1.00 93.38 234 ILE A O 1
ATOM 2013 N N . LYS A 1 235 ? -2.973 -3.359 -1.304 1.00 92.75 235 LYS A N 1
ATOM 2014 C CA . LYS A 1 235 ? -3.431 -3.072 0.063 1.00 92.75 235 LYS A CA 1
ATOM 2015 C C . LYS A 1 235 ? -4.873 -3.533 0.292 1.00 92.75 235 LYS A C 1
ATOM 2017 O O . LYS A 1 235 ? -5.165 -4.061 1.366 1.00 92.75 235 LYS A O 1
ATOM 2022 N N . PHE A 1 236 ? -5.751 -3.412 -0.703 1.00 94.19 236 PHE A N 1
ATOM 2023 C CA . PHE A 1 236 ? -7.101 -3.971 -0.661 1.00 94.19 236 PHE A CA 1
ATOM 2024 C C . PHE A 1 236 ? -7.073 -5.486 -0.435 1.00 94.19 236 PHE A C 1
ATOM 2026 O O . PHE A 1 236 ? -7.762 -5.983 0.457 1.00 94.19 2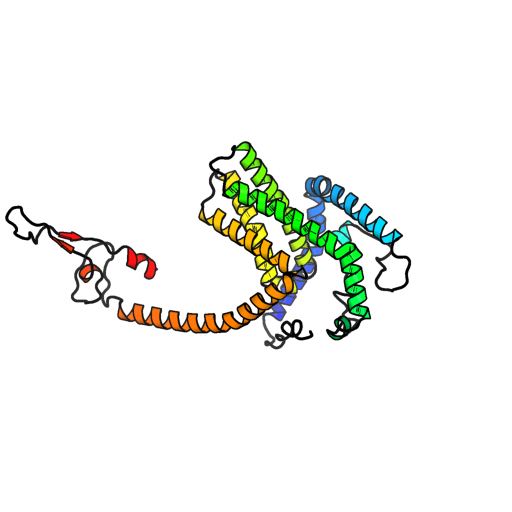36 PHE A O 1
ATOM 2033 N N . LEU A 1 237 ? -6.221 -6.214 -1.163 1.00 91.88 237 LEU A N 1
ATOM 2034 C CA . LEU A 1 237 ? -6.067 -7.661 -0.995 1.00 91.88 237 LEU A CA 1
ATOM 2035 C C . LEU A 1 237 ? -5.617 -8.039 0.424 1.00 91.88 237 LEU A C 1
ATOM 2037 O O . LEU A 1 237 ? -6.098 -9.024 0.982 1.00 91.88 237 LEU A O 1
ATOM 2041 N N . LEU A 1 238 ? -4.753 -7.236 1.053 1.00 89.31 238 LEU A N 1
ATOM 2042 C CA . LEU A 1 238 ? -4.283 -7.492 2.420 1.00 89.31 238 LEU A CA 1
ATOM 2043 C C . LEU A 1 238 ? -5.395 -7.442 3.474 1.00 89.31 238 LEU A C 1
ATOM 2045 O O . LEU A 1 238 ? -5.223 -8.028 4.548 1.00 89.31 238 LEU A O 1
ATOM 2049 N N . TYR A 1 239 ? -6.534 -6.799 3.197 1.00 89.31 239 TYR A N 1
ATOM 2050 C CA . TYR A 1 239 ? -7.674 -6.865 4.106 1.00 89.31 239 TYR A CA 1
ATOM 2051 C C . TYR A 1 239 ? -8.152 -8.312 4.267 1.00 89.31 239 TYR A C 1
ATOM 2053 O O . TYR A 1 239 ? -8.323 -8.754 5.405 1.00 89.31 239 TYR A O 1
ATOM 2061 N N . PHE A 1 240 ? -8.230 -9.105 3.195 1.00 88.12 240 PHE A N 1
ATOM 2062 C CA . PHE A 1 240 ? -8.721 -10.488 3.252 1.00 88.12 240 PHE A CA 1
ATOM 2063 C C . PHE A 1 240 ? -7.963 -11.395 4.239 1.00 88.12 240 PHE A C 1
ATOM 2065 O O . PHE A 1 240 ? -8.520 -12.390 4.701 1.00 88.12 240 PHE A O 1
ATOM 2072 N N . ARG A 1 241 ? -6.749 -11.014 4.665 1.00 87.31 241 ARG A N 1
ATOM 2073 C CA . ARG A 1 241 ? -5.986 -11.693 5.724 1.00 87.31 241 ARG A CA 1
ATOM 2074 C C . ARG A 1 241 ? -6.760 -11.861 7.039 1.00 87.31 241 ARG A C 1
ATOM 2076 O O . ARG A 1 241 ? -6.530 -12.835 7.746 1.00 87.31 241 ARG A O 1
ATOM 2083 N N . ALA A 1 242 ? -7.630 -10.916 7.396 1.00 83.44 242 ALA A N 1
ATOM 2084 C CA . ALA A 1 242 ? -8.374 -10.957 8.660 1.00 83.44 242 ALA A CA 1
ATOM 2085 C C . ALA A 1 242 ? -9.665 -11.795 8.593 1.00 83.44 242 ALA A C 1
ATOM 2087 O O . ALA A 1 242 ? -10.294 -12.029 9.624 1.00 83.44 242 ALA A O 1
ATOM 2088 N N . ILE A 1 243 ? -10.076 -12.232 7.399 1.00 84.06 243 ILE A N 1
ATOM 2089 C CA . ILE A 1 243 ? -11.278 -13.047 7.203 1.00 84.06 243 ILE A CA 1
ATOM 2090 C C . ILE A 1 243 ? -10.907 -14.517 7.375 1.00 84.06 243 ILE A C 1
ATOM 2092 O O . ILE A 1 243 ? -9.973 -14.985 6.736 1.00 84.06 243 ILE A O 1
ATOM 2096 N N . GLU A 1 244 ? -11.660 -15.264 8.181 1.00 79.62 244 GLU A N 1
ATOM 2097 C CA . GLU A 1 244 ? -11.358 -16.667 8.511 1.00 79.62 244 GLU A CA 1
ATOM 2098 C C . GLU A 1 244 ? -11.210 -17.565 7.270 1.00 79.62 244 GLU A C 1
ATOM 2100 O O . GLU A 1 244 ? -10.249 -18.323 7.164 1.00 79.62 244 GLU A O 1
ATOM 2105 N N . PHE A 1 245 ? -12.106 -17.410 6.288 1.00 81.56 245 PHE A N 1
ATOM 2106 C CA . PHE A 1 245 ? -12.065 -18.165 5.032 1.00 81.56 245 PHE A CA 1
ATOM 2107 C C . PHE A 1 245 ? -10.798 -17.899 4.202 1.00 81.56 245 PHE A C 1
ATOM 2109 O O . PHE A 1 245 ? -10.202 -18.832 3.673 1.00 81.56 245 PHE A O 1
ATOM 2116 N N . SER A 1 246 ? -10.381 -16.634 4.072 1.00 83.19 246 SER A N 1
ATOM 2117 C CA . SER A 1 246 ? -9.287 -16.247 3.168 1.00 83.19 246 SER A CA 1
ATOM 2118 C C . SER A 1 246 ? -7.926 -16.148 3.863 1.00 83.19 246 SER A C 1
ATOM 2120 O O . SER A 1 246 ? -6.888 -16.293 3.213 1.00 83.19 246 SER A O 1
ATOM 2122 N N . GLY A 1 247 ? -7.903 -15.884 5.166 1.00 85.75 247 GLY A N 1
ATOM 2123 C CA . GLY A 1 247 ? -6.698 -15.552 5.920 1.00 85.75 247 GLY A CA 1
ATOM 2124 C C . GLY A 1 247 ? -5.700 -16.699 6.019 1.00 85.75 247 GLY A C 1
ATOM 2125 O O . GLY A 1 247 ? -4.491 -16.468 5.982 1.00 85.75 247 GLY A O 1
ATOM 2126 N N . SER A 1 248 ? -6.191 -17.938 6.068 1.00 85.81 248 SER A N 1
ATOM 2127 C CA . SER A 1 248 ? -5.374 -19.156 6.039 1.00 85.81 248 SER A CA 1
ATOM 2128 C C . SER A 1 248 ? -4.557 -19.260 4.745 1.00 85.81 248 SER A C 1
ATOM 2130 O O . SER A 1 248 ? -3.339 -19.445 4.804 1.00 85.81 248 SER A O 1
ATOM 2132 N N . TYR A 1 249 ? -5.189 -19.035 3.589 1.00 89.69 249 TYR A N 1
ATOM 2133 C CA . TYR A 1 249 ? -4.508 -18.997 2.291 1.00 89.69 249 TYR A CA 1
ATOM 2134 C C . TYR A 1 249 ? -3.491 -17.856 2.212 1.00 89.69 249 TYR A C 1
ATOM 2136 O O . TYR A 1 249 ? -2.347 -18.084 1.824 1.00 89.69 249 TYR A O 1
ATOM 2144 N N . PHE A 1 250 ? -3.855 -16.645 2.653 1.00 87.75 250 PHE A N 1
ATOM 2145 C CA . PHE A 1 250 ? -2.914 -15.518 2.704 1.00 87.75 250 PHE A CA 1
ATOM 2146 C C . PHE A 1 250 ? -1.698 -15.814 3.586 1.00 87.75 250 PHE A C 1
ATOM 2148 O O . PHE A 1 250 ? -0.576 -15.464 3.224 1.00 87.75 250 PHE A O 1
ATOM 2155 N N . SER A 1 251 ? -1.892 -16.476 4.729 1.00 86.81 251 SER A N 1
ATOM 2156 C CA . SER A 1 251 ? -0.786 -16.860 5.607 1.00 86.81 251 SER A CA 1
ATOM 2157 C C . SER A 1 251 ? 0.128 -17.900 4.958 1.00 86.81 251 SER A C 1
ATOM 2159 O O . SER A 1 251 ? 1.347 -17.796 5.089 1.00 86.81 251 SER A O 1
ATOM 2161 N N . MET A 1 252 ? -0.434 -18.854 4.209 1.00 88.38 252 MET A N 1
ATOM 2162 C CA . MET A 1 252 ? 0.349 -19.808 3.423 1.00 88.38 252 MET A CA 1
ATOM 2163 C C . MET A 1 252 ? 1.159 -19.097 2.330 1.00 88.38 252 MET A C 1
ATOM 2165 O O . MET A 1 252 ? 2.370 -19.295 2.256 1.00 88.38 252 MET A O 1
ATOM 2169 N N . ILE A 1 253 ? 0.528 -18.220 1.543 1.00 88.06 253 ILE A N 1
ATOM 2170 C CA . ILE A 1 253 ? 1.186 -17.456 0.470 1.00 88.06 253 ILE A CA 1
ATOM 2171 C C . ILE A 1 253 ? 2.330 -16.603 1.032 1.00 88.06 253 ILE A C 1
ATOM 2173 O O . ILE A 1 253 ? 3.453 -16.679 0.536 1.00 88.06 253 ILE A O 1
ATOM 2177 N N . LEU A 1 254 ? 2.087 -15.842 2.104 1.00 84.56 254 LEU A N 1
ATOM 2178 C CA . LEU A 1 254 ? 3.121 -15.022 2.746 1.00 84.56 254 LEU A CA 1
ATOM 2179 C C . LEU A 1 254 ? 4.243 -15.877 3.350 1.00 84.56 254 LEU A C 1
ATOM 2181 O O . LEU A 1 254 ? 5.412 -15.506 3.254 1.00 84.56 254 LEU A O 1
ATOM 2185 N N . GLY A 1 255 ? 3.911 -17.034 3.928 1.00 86.00 255 GLY A N 1
ATOM 2186 C CA . GLY A 1 255 ? 4.893 -17.972 4.469 1.00 86.00 255 GLY A CA 1
ATOM 2187 C C . GLY A 1 255 ? 5.781 -18.611 3.397 1.00 86.00 255 GLY A C 1
ATOM 2188 O O . GLY A 1 255 ? 6.954 -18.886 3.659 1.00 86.00 255 GLY A O 1
ATOM 2189 N N . VAL A 1 256 ? 5.254 -18.826 2.188 1.00 88.38 256 VAL A N 1
ATOM 2190 C CA . VAL A 1 256 ? 6.038 -19.269 1.024 1.00 88.38 256 VAL A CA 1
ATOM 2191 C C . VAL A 1 256 ? 6.884 -18.119 0.482 1.00 88.38 256 VAL A C 1
ATOM 2193 O O . VAL A 1 256 ? 8.082 -18.305 0.280 1.00 88.38 256 VAL A O 1
ATOM 2196 N N . ALA A 1 257 ? 6.310 -16.923 0.324 1.00 84.12 257 ALA A N 1
ATOM 2197 C CA . ALA A 1 257 ? 7.022 -15.742 -0.168 1.00 84.12 257 ALA A CA 1
ATOM 2198 C C . ALA A 1 257 ? 8.246 -15.395 0.698 1.00 84.12 257 ALA A C 1
ATOM 2200 O O . ALA A 1 257 ? 9.319 -15.119 0.165 1.00 84.12 257 ALA A O 1
ATOM 2201 N N . GLN A 1 258 ? 8.122 -15.493 2.027 1.00 81.81 258 GLN A N 1
ATOM 2202 C CA . GLN A 1 258 ? 9.240 -15.284 2.955 1.00 81.81 258 GLN A CA 1
ATOM 2203 C C . GLN A 1 258 ? 10.399 -16.261 2.724 1.00 81.81 258 GLN A C 1
ATOM 2205 O O . GLN A 1 258 ? 11.556 -15.851 2.763 1.00 81.81 258 GLN A O 1
ATOM 2210 N N . ARG A 1 259 ? 10.111 -17.542 2.455 1.00 83.75 259 ARG A N 1
ATOM 2211 C CA . ARG A 1 259 ? 11.151 -18.544 2.159 1.00 83.75 259 ARG A CA 1
ATOM 2212 C C . ARG A 1 259 ? 11.727 -18.369 0.755 1.00 83.75 259 ARG A C 1
ATOM 2214 O O . ARG A 1 259 ? 12.932 -18.511 0.566 1.00 83.75 259 ARG A O 1
ATOM 2221 N N . GLY A 1 260 ? 10.879 -18.028 -0.215 1.00 86.56 260 GLY A N 1
ATOM 2222 C CA . GLY A 1 260 ? 11.283 -17.760 -1.595 1.00 86.56 260 GLY A CA 1
ATOM 2223 C C . GLY A 1 260 ? 12.206 -16.548 -1.722 1.00 86.56 260 GLY A C 1
ATOM 2224 O O . GLY A 1 260 ? 13.094 -16.548 -2.569 1.00 86.56 260 GLY A O 1
ATOM 2225 N N . PHE A 1 261 ? 12.069 -15.549 -0.845 1.00 81.00 261 PHE A N 1
ATOM 2226 C CA . PHE A 1 261 ? 12.911 -14.352 -0.865 1.00 81.00 261 PHE A CA 1
ATOM 2227 C C . PHE A 1 261 ? 14.406 -14.667 -0.707 1.00 81.00 261 PHE A C 1
ATOM 2229 O O . PHE A 1 261 ? 15.232 -14.101 -1.420 1.00 81.00 261 PHE A O 1
ATOM 2236 N N . SER A 1 262 ? 14.766 -15.618 0.162 1.00 84.56 262 SER A N 1
ATOM 2237 C CA . SER A 1 262 ? 16.162 -16.048 0.320 1.00 84.56 262 SER A CA 1
ATOM 2238 C C . SER A 1 262 ? 16.734 -16.649 -0.966 1.00 84.56 262 SER A C 1
ATOM 2240 O O . SER A 1 262 ? 17.875 -16.365 -1.320 1.00 84.56 262 SER A O 1
ATOM 2242 N N . PHE A 1 263 ? 15.937 -17.435 -1.695 1.00 88.75 263 PHE A N 1
ATOM 2243 C CA . PHE A 1 263 ? 16.335 -17.976 -2.995 1.00 88.75 263 PHE A CA 1
ATOM 2244 C C . PHE A 1 263 ? 16.482 -16.871 -4.051 1.00 88.75 263 PHE A C 1
ATOM 2246 O O . PHE A 1 263 ? 17.479 -16.846 -4.769 1.00 88.75 263 PHE A O 1
ATOM 2253 N N . LEU A 1 264 ? 15.536 -15.926 -4.111 1.00 89.44 264 LEU A N 1
ATOM 2254 C CA . LEU A 1 264 ? 15.588 -14.801 -5.050 1.00 89.44 264 LEU A CA 1
ATOM 2255 C C . LEU A 1 264 ? 16.816 -13.911 -4.833 1.00 89.44 264 LEU A C 1
ATOM 2257 O O . LEU A 1 264 ? 17.392 -13.441 -5.809 1.00 89.44 264 LEU A O 1
ATOM 2261 N N . LEU A 1 265 ? 17.253 -13.715 -3.586 1.00 90.62 265 LEU A N 1
ATOM 2262 C CA . LEU A 1 265 ? 18.493 -12.990 -3.295 1.00 90.62 265 LEU A CA 1
ATOM 2263 C C . LEU A 1 265 ? 19.722 -13.703 -3.869 1.00 90.62 265 LEU A C 1
ATOM 2265 O O . LEU A 1 265 ? 20.548 -13.064 -4.516 1.00 90.62 265 LEU A O 1
ATOM 2269 N N . ILE A 1 266 ? 19.830 -15.021 -3.673 1.00 93.12 266 ILE A N 1
ATOM 2270 C CA . ILE A 1 266 ? 20.938 -15.818 -4.223 1.00 93.12 266 ILE A CA 1
ATOM 2271 C C . ILE A 1 266 ? 20.916 -15.763 -5.753 1.00 93.12 266 ILE A C 1
ATOM 2273 O O . ILE A 1 266 ? 21.941 -15.485 -6.375 1.00 93.12 266 ILE A O 1
ATOM 2277 N N . LEU A 1 267 ? 19.745 -15.968 -6.360 1.00 94.56 267 LEU A N 1
ATOM 2278 C CA . LEU A 1 267 ? 19.566 -15.854 -7.805 1.00 94.56 267 LEU A CA 1
ATOM 2279 C C . LEU A 1 267 ? 19.951 -14.455 -8.310 1.00 94.56 267 LEU A C 1
ATOM 2281 O O . LEU A 1 267 ? 20.615 -14.343 -9.334 1.00 94.56 267 LEU A O 1
ATOM 2285 N N . GLY A 1 268 ? 19.598 -13.401 -7.571 1.00 95.69 268 GLY A N 1
ATOM 2286 C CA . GLY A 1 268 ? 19.968 -12.023 -7.883 1.00 95.69 268 GLY A CA 1
ATOM 2287 C C . GLY A 1 268 ? 21.481 -11.814 -7.933 1.00 95.69 268 GLY A C 1
ATOM 2288 O O . GLY A 1 268 ? 21.977 -11.226 -8.891 1.00 95.69 268 GLY A O 1
ATOM 2289 N N . PHE A 1 269 ? 22.232 -12.353 -6.967 1.00 96.44 269 PHE A N 1
ATOM 2290 C CA . PHE A 1 269 ? 23.699 -12.299 -7.000 1.00 96.44 269 PHE A CA 1
ATOM 2291 C C . PHE A 1 269 ? 24.290 -13.071 -8.181 1.00 96.44 269 PHE A C 1
ATOM 2293 O O . PHE A 1 269 ? 25.233 -12.588 -8.805 1.00 96.44 269 PHE A O 1
ATOM 2300 N N . ILE A 1 270 ? 23.728 -14.237 -8.517 1.00 96.75 270 ILE A N 1
ATOM 2301 C CA . ILE A 1 270 ? 24.159 -15.025 -9.678 1.00 96.75 270 ILE A CA 1
ATOM 2302 C C . ILE A 1 270 ? 23.940 -14.225 -10.967 1.00 96.75 270 ILE A C 1
ATOM 2304 O O . ILE A 1 270 ? 24.872 -14.051 -11.749 1.00 96.75 270 ILE A O 1
ATOM 2308 N N . VAL A 1 271 ? 22.732 -13.691 -11.169 1.00 97.06 271 VAL A N 1
ATOM 2309 C CA . VAL A 1 271 ? 22.393 -12.879 -12.346 1.00 97.06 271 VAL A CA 1
ATOM 2310 C C . VAL A 1 271 ? 23.278 -11.636 -12.422 1.00 97.06 271 VAL A C 1
ATOM 2312 O O . VAL A 1 271 ? 23.776 -11.324 -13.498 1.00 97.06 271 VAL A O 1
ATOM 2315 N N . PHE A 1 272 ? 23.535 -10.965 -11.298 1.00 95.50 272 PHE A N 1
ATOM 2316 C CA . PHE A 1 272 ? 24.423 -9.804 -11.247 1.00 95.50 272 PHE A CA 1
ATOM 2317 C C . PHE A 1 272 ? 25.866 -10.157 -11.630 1.00 95.50 272 PHE A C 1
ATOM 2319 O O . PHE A 1 272 ? 26.471 -9.451 -1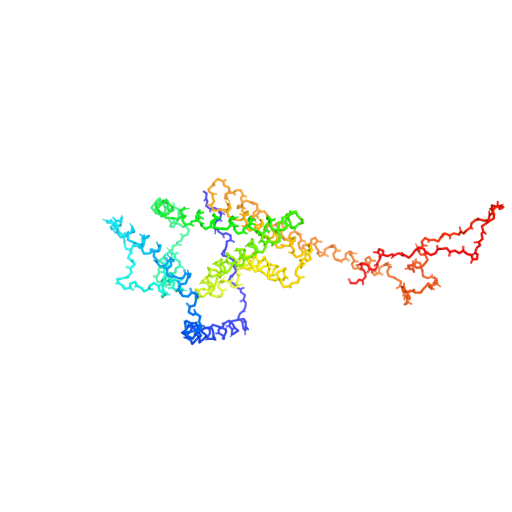2.434 1.00 95.50 272 PHE A O 1
ATOM 2326 N N . ALA A 1 273 ? 26.410 -11.261 -11.111 1.00 97.38 273 ALA A N 1
ATOM 2327 C CA . ALA A 1 273 ? 27.755 -11.714 -11.454 1.00 97.38 273 ALA A CA 1
ATOM 2328 C C . ALA A 1 273 ? 27.874 -12.028 -12.952 1.00 97.38 273 ALA A C 1
ATOM 2330 O O . ALA A 1 273 ? 28.798 -11.547 -13.605 1.00 97.38 273 ALA A O 1
ATOM 2331 N N . PHE A 1 274 ? 26.905 -12.756 -13.515 1.00 96.94 274 PHE A N 1
ATOM 2332 C CA . PHE A 1 274 ? 26.871 -13.032 -14.951 1.00 96.94 274 PHE A CA 1
ATOM 2333 C C . PHE A 1 274 ? 26.708 -11.761 -15.784 1.00 96.94 274 PHE A C 1
ATOM 2335 O O . PHE A 1 274 ? 27.433 -11.595 -16.760 1.00 96.94 274 PHE A O 1
ATOM 2342 N N . ALA A 1 275 ? 25.813 -10.850 -15.398 1.00 95.56 275 ALA A N 1
ATOM 2343 C CA . ALA A 1 275 ? 25.620 -9.581 -16.094 1.00 95.56 275 ALA A CA 1
ATOM 2344 C C . ALA A 1 275 ? 26.907 -8.745 -16.099 1.00 95.56 275 ALA A C 1
ATOM 2346 O O . ALA A 1 275 ? 27.309 -8.242 -17.144 1.00 95.56 275 ALA A O 1
ATOM 2347 N N . HIS A 1 276 ? 27.596 -8.660 -14.959 1.00 93.31 276 HIS A N 1
ATOM 2348 C CA . HIS A 1 276 ? 28.863 -7.946 -14.841 1.00 93.31 276 HIS A CA 1
ATOM 2349 C C . HIS A 1 276 ? 29.980 -8.602 -15.671 1.00 93.31 276 HIS A C 1
ATOM 2351 O O . HIS A 1 276 ? 30.703 -7.912 -16.387 1.00 93.31 276 HIS A O 1
ATOM 2357 N N . SER A 1 277 ? 30.102 -9.932 -15.638 1.00 96.12 277 SER A N 1
ATOM 2358 C CA . SER A 1 277 ? 31.072 -10.662 -16.464 1.00 96.12 277 SER A CA 1
ATOM 2359 C C . SER A 1 277 ? 30.795 -10.517 -17.960 1.00 96.12 277 SER A C 1
ATOM 2361 O O . SER A 1 277 ? 31.727 -10.288 -18.725 1.00 96.12 277 SER A O 1
ATOM 2363 N N . LEU A 1 278 ? 29.531 -10.604 -18.385 1.00 92.12 278 LEU A N 1
ATOM 2364 C CA . LEU A 1 278 ? 29.139 -10.393 -19.780 1.00 92.12 278 LEU A CA 1
ATOM 2365 C C . LEU A 1 278 ? 29.382 -8.950 -20.216 1.00 92.12 278 LEU A C 1
ATOM 2367 O O . LEU A 1 278 ? 29.870 -8.734 -21.318 1.00 92.12 278 LEU A O 1
ATOM 2371 N N . HIS A 1 279 ? 29.115 -7.969 -19.353 1.00 88.50 279 HIS A N 1
ATOM 2372 C CA . HIS A 1 279 ? 29.438 -6.573 -19.631 1.00 88.50 279 HIS A CA 1
ATOM 2373 C C . HIS A 1 279 ? 30.949 -6.371 -19.828 1.00 88.50 279 HIS A C 1
ATOM 2375 O O . HIS A 1 279 ? 31.358 -5.726 -20.787 1.00 88.50 279 HIS A O 1
ATOM 2381 N N . LEU A 1 280 ? 31.791 -6.968 -18.979 1.00 88.00 280 LEU A N 1
ATOM 2382 C CA . LEU A 1 280 ? 33.248 -6.925 -19.151 1.00 88.00 280 LEU A CA 1
ATOM 2383 C C . LEU A 1 280 ? 33.725 -7.635 -20.423 1.00 88.00 280 LEU A C 1
ATOM 2385 O O . LEU A 1 280 ? 34.715 -7.204 -21.008 1.00 88.00 280 LEU A O 1
ATOM 2389 N N . LEU A 1 281 ? 33.048 -8.710 -20.829 1.00 88.12 281 LEU A N 1
ATOM 2390 C CA . LEU A 1 281 ? 33.385 -9.468 -22.031 1.00 88.12 281 LEU A CA 1
ATOM 2391 C C . LEU A 1 281 ? 32.970 -8.743 -23.316 1.00 88.12 281 LEU A C 1
ATOM 2393 O O . LEU A 1 281 ? 33.683 -8.833 -24.308 1.00 88.12 281 LEU A O 1
ATOM 2397 N N . LEU A 1 282 ? 31.816 -8.069 -23.301 1.00 86.06 282 LEU A N 1
ATOM 2398 C CA . LEU A 1 282 ? 31.195 -7.444 -24.473 1.00 86.06 282 LEU A CA 1
ATOM 2399 C C . LEU A 1 282 ? 31.487 -5.946 -24.594 1.00 86.06 282 LEU A C 1
ATOM 2401 O O . LEU A 1 282 ? 31.090 -5.336 -25.584 1.00 86.06 282 LEU A O 1
ATOM 2405 N N . ARG A 1 283 ? 32.140 -5.323 -23.605 1.00 82.69 283 ARG A N 1
ATOM 2406 C CA . ARG A 1 283 ? 32.556 -3.925 -23.742 1.00 82.69 283 ARG A CA 1
ATOM 2407 C C . ARG A 1 283 ? 33.703 -3.811 -24.758 1.00 82.69 283 ARG A C 1
ATOM 2409 O O . ARG A 1 283 ? 34.597 -4.664 -24.747 1.00 82.69 283 ARG A O 1
ATOM 2416 N N . PRO A 1 284 ? 33.726 -2.753 -25.581 1.00 82.38 284 PRO A N 1
ATOM 2417 C CA . PRO A 1 284 ? 34.907 -2.423 -26.361 1.00 82.38 284 PRO A CA 1
ATOM 2418 C C . PRO A 1 284 ? 36.067 -2.053 -25.419 1.00 82.38 284 PRO A C 1
ATOM 2420 O O . PRO A 1 284 ? 35.878 -1.514 -24.327 1.00 82.38 284 PRO A O 1
ATOM 2423 N N . THR A 1 285 ? 37.281 -2.389 -25.832 1.00 80.88 285 THR A N 1
ATOM 2424 C CA . THR A 1 285 ? 38.551 -2.114 -25.144 1.00 80.88 285 THR A CA 1
ATOM 2425 C C . THR A 1 285 ? 39.043 -0.685 -25.355 1.00 80.88 285 THR A C 1
ATOM 2427 O O . THR A 1 285 ? 39.879 -0.203 -24.591 1.00 80.88 285 THR A O 1
ATOM 2430 N N . ILE A 1 286 ? 38.517 -0.014 -26.378 1.00 81.06 286 ILE A N 1
ATOM 2431 C CA . ILE A 1 286 ? 38.853 1.350 -26.775 1.00 81.06 286 ILE A CA 1
ATOM 2432 C C . ILE A 1 286 ? 37.640 2.238 -26.486 1.00 81.06 286 ILE A C 1
ATOM 2434 O O . ILE A 1 286 ? 36.499 1.788 -26.597 1.00 81.06 286 ILE A O 1
ATOM 2438 N N . ASP A 1 287 ? 37.871 3.500 -26.131 1.00 76.56 287 ASP A N 1
ATOM 2439 C CA . ASP A 1 287 ? 36.788 4.471 -25.981 1.00 76.56 287 ASP A CA 1
ATOM 2440 C C . ASP A 1 287 ? 36.139 4.753 -27.344 1.00 76.56 287 ASP A C 1
ATOM 2442 O O . ASP A 1 287 ? 36.703 5.440 -28.199 1.00 76.56 287 ASP A O 1
ATOM 2446 N N . VAL A 1 288 ? 34.935 4.213 -27.543 1.00 75.56 288 VAL A N 1
ATOM 2447 C CA . VAL A 1 288 ? 34.132 4.403 -28.757 1.00 75.56 288 VAL A CA 1
ATOM 2448 C C . VAL A 1 288 ? 33.068 5.469 -28.505 1.00 75.56 288 VAL A C 1
ATOM 2450 O O . VAL A 1 288 ? 32.322 5.420 -27.524 1.00 75.56 288 VAL A O 1
ATOM 2453 N N . SER A 1 289 ? 32.951 6.437 -29.416 1.00 75.25 289 SER A N 1
ATOM 2454 C CA . SER A 1 289 ? 31.863 7.416 -29.366 1.00 75.25 289 SER A CA 1
ATOM 2455 C C . SER A 1 289 ? 30.562 6.782 -29.852 1.00 75.25 289 SER A C 1
ATOM 2457 O O . SER A 1 289 ? 30.460 6.364 -30.998 1.00 75.25 289 SER A O 1
ATOM 2459 N N . LEU A 1 290 ? 29.523 6.771 -29.015 1.00 71.88 290 LEU A N 1
ATOM 2460 C CA . LEU A 1 290 ? 28.182 6.307 -29.410 1.00 71.88 290 LEU A CA 1
ATOM 2461 C C . LEU A 1 290 ? 27.428 7.300 -30.310 1.00 71.88 290 LEU A C 1
ATOM 2463 O O . LEU A 1 290 ? 26.398 6.951 -30.877 1.00 71.88 290 LEU A O 1
ATOM 2467 N N . LYS A 1 291 ? 27.888 8.554 -30.410 1.00 72.50 291 LYS A N 1
ATOM 2468 C CA . LYS A 1 291 ? 27.206 9.592 -31.206 1.00 72.50 291 LYS A CA 1
ATOM 2469 C C . LYS A 1 291 ? 27.676 9.636 -32.652 1.00 72.50 291 LYS A C 1
ATOM 2471 O O . LYS A 1 291 ? 26.884 9.970 -33.525 1.00 72.50 291 LYS A O 1
ATOM 2476 N N . ASN A 1 292 ? 28.949 9.325 -32.882 1.00 73.81 292 ASN A N 1
ATOM 2477 C CA . ASN A 1 292 ? 29.570 9.412 -34.195 1.00 73.81 292 ASN A CA 1
ATOM 2478 C C . ASN A 1 292 ? 30.169 8.047 -34.546 1.00 73.81 292 ASN A C 1
ATOM 2480 O O . ASN A 1 292 ? 30.905 7.517 -33.713 1.00 73.81 292 ASN A O 1
ATOM 2484 N N . PRO A 1 293 ? 29.909 7.508 -35.749 1.00 72.31 293 PRO A N 1
ATOM 2485 C CA . PRO A 1 293 ? 30.486 6.243 -36.173 1.00 72.31 293 PRO A CA 1
ATOM 2486 C C . PRO A 1 293 ? 32.009 6.325 -36.208 1.00 72.31 293 PRO A C 1
ATOM 2488 O O . PRO A 1 293 ? 32.589 7.180 -36.878 1.00 72.31 293 PRO A O 1
ATOM 2491 N N . SER A 1 294 ? 32.647 5.423 -35.470 1.00 73.44 294 SER A N 1
ATOM 2492 C CA . SER A 1 294 ? 34.088 5.200 -35.501 1.00 73.44 294 SER A CA 1
ATOM 2493 C C . SER A 1 294 ? 34.324 3.704 -35.575 1.00 73.44 294 SER A C 1
ATOM 2495 O O . SER A 1 294 ? 33.907 2.992 -34.671 1.00 73.44 294 SER A O 1
ATOM 2497 N N . TYR A 1 295 ? 34.976 3.246 -36.636 1.00 75.50 295 TYR A N 1
ATOM 2498 C CA . TYR A 1 295 ? 35.301 1.838 -36.810 1.00 75.50 295 TYR A CA 1
ATOM 2499 C C . TYR A 1 295 ? 36.689 1.578 -36.246 1.00 75.50 295 TYR A C 1
ATOM 2501 O O . TYR A 1 295 ? 37.679 2.141 -36.721 1.00 75.50 295 TYR A O 1
ATOM 2509 N N . SER A 1 296 ? 36.760 0.747 -35.216 1.00 77.38 296 SER A N 1
ATOM 2510 C CA . SER A 1 296 ? 38.018 0.233 -34.692 1.00 77.38 296 SER A CA 1
ATOM 2511 C C . SER A 1 296 ? 38.222 -1.228 -35.093 1.00 77.38 296 SER A C 1
ATOM 2513 O O . SER A 1 296 ? 37.310 -1.892 -35.574 1.00 77.38 296 SER A O 1
ATOM 2515 N N . ASN A 1 297 ? 39.426 -1.760 -34.875 1.00 80.94 297 ASN A N 1
ATOM 2516 C CA . ASN A 1 297 ? 39.692 -3.192 -35.064 1.00 80.94 297 ASN A CA 1
ATOM 2517 C C . ASN A 1 297 ? 39.138 -4.055 -33.913 1.00 80.94 297 ASN A C 1
ATOM 2519 O O . ASN A 1 297 ? 39.398 -5.257 -33.869 1.00 80.94 297 ASN A O 1
ATOM 2523 N N . ASP A 1 298 ? 38.426 -3.451 -32.959 1.00 80.56 298 ASP A N 1
ATOM 2524 C CA . ASP A 1 298 ? 37.815 -4.170 -31.854 1.00 80.56 298 ASP A CA 1
ATOM 2525 C C . ASP A 1 298 ? 36.572 -4.934 -32.333 1.00 80.56 298 ASP A C 1
ATOM 2527 O O . ASP A 1 298 ? 35.651 -4.372 -32.929 1.00 80.56 298 ASP A O 1
ATOM 2531 N N . GLN A 1 299 ? 36.530 -6.236 -32.053 1.00 80.62 299 GLN A N 1
ATOM 2532 C CA . GLN A 1 299 ? 35.396 -7.093 -32.397 1.00 80.62 299 GLN A CA 1
ATOM 2533 C C . GLN A 1 299 ? 34.116 -6.704 -31.637 1.00 80.62 299 GLN A C 1
ATOM 2535 O O . GLN A 1 299 ? 33.015 -6.935 -32.135 1.00 80.62 299 GLN A O 1
ATOM 2540 N N . ASN A 1 300 ? 34.255 -6.096 -30.457 1.00 81.94 300 ASN A N 1
ATOM 2541 C CA . ASN A 1 300 ? 33.148 -5.633 -29.625 1.00 81.94 300 ASN A CA 1
ATOM 2542 C C . ASN A 1 300 ? 32.768 -4.165 -29.889 1.00 81.94 300 ASN A C 1
ATOM 2544 O O . ASN A 1 300 ? 31.986 -3.587 -29.132 1.00 81.94 300 ASN A O 1
ATOM 2548 N N . ASP A 1 301 ? 33.318 -3.541 -30.934 1.00 82.12 301 ASP A N 1
ATOM 2549 C CA . ASP A 1 301 ? 32.926 -2.194 -31.338 1.00 82.12 301 ASP A CA 1
ATOM 2550 C C . ASP A 1 301 ? 31.449 -2.186 -31.785 1.00 82.12 301 ASP A C 1
ATOM 2552 O O . ASP A 1 301 ? 31.085 -2.894 -32.733 1.00 82.12 301 ASP A O 1
ATOM 2556 N N . PRO A 1 302 ? 30.574 -1.389 -31.144 1.00 78.94 302 PRO A N 1
ATOM 2557 C CA . PRO A 1 302 ? 29.161 -1.333 -31.504 1.00 78.94 302 PRO A CA 1
ATOM 2558 C C . PRO A 1 302 ? 28.926 -0.903 -32.958 1.00 78.94 302 PRO A C 1
ATOM 2560 O O . PRO A 1 302 ? 27.904 -1.281 -33.529 1.00 78.94 302 PRO A O 1
ATOM 2563 N N . TRP A 1 303 ? 29.853 -0.161 -33.576 1.00 79.38 303 TRP A N 1
ATOM 2564 C CA . TRP A 1 303 ? 29.745 0.235 -34.982 1.00 79.38 303 TRP A CA 1
ATOM 2565 C C . TRP A 1 303 ? 30.092 -0.895 -35.952 1.00 79.38 303 TRP A C 1
ATOM 2567 O O . TRP A 1 303 ? 29.485 -0.968 -37.016 1.00 79.38 303 TRP A O 1
ATOM 2577 N N . ASN A 1 304 ? 30.984 -1.817 -35.574 1.00 79.75 304 ASN A N 1
ATOM 2578 C CA . ASN A 1 304 ? 31.267 -3.026 -36.360 1.00 79.75 304 ASN A CA 1
ATOM 2579 C C . ASN A 1 304 ? 30.100 -4.025 -36.324 1.00 79.75 304 ASN A C 1
ATOM 2581 O O . ASN A 1 304 ? 29.926 -4.818 -37.246 1.00 79.75 304 ASN A O 1
ATOM 2585 N N . LEU A 1 305 ? 29.307 -3.991 -35.251 1.00 78.31 305 LEU A N 1
ATOM 2586 C CA . LEU A 1 305 ? 28.152 -4.866 -35.040 1.00 78.31 305 LEU A CA 1
ATOM 2587 C C . LEU A 1 305 ? 26.838 -4.275 -35.579 1.00 78.31 305 LEU A C 1
ATOM 2589 O O . LEU A 1 305 ? 25.819 -4.969 -35.597 1.00 78.31 305 LEU A O 1
ATOM 2593 N N . ALA A 1 306 ? 26.833 -3.004 -35.986 1.00 79.38 306 ALA A N 1
ATOM 2594 C CA . ALA A 1 306 ? 25.645 -2.333 -36.495 1.00 79.38 306 ALA A CA 1
ATOM 2595 C C . ALA A 1 306 ? 25.273 -2.828 -37.902 1.00 79.38 306 ALA A C 1
ATOM 2597 O O . ALA A 1 306 ? 26.131 -3.017 -38.767 1.00 79.38 306 ALA A O 1
ATOM 2598 N N . ALA A 1 307 ? 23.973 -3.011 -38.144 1.00 79.19 307 ALA A N 1
ATOM 2599 C CA . ALA A 1 307 ? 23.478 -3.390 -39.461 1.00 79.19 307 ALA A CA 1
ATOM 2600 C C . ALA A 1 307 ? 23.729 -2.251 -40.460 1.00 79.19 307 ALA A C 1
ATOM 2602 O O . ALA A 1 307 ? 23.261 -1.126 -40.272 1.00 79.19 307 ALA A O 1
ATOM 2603 N N . THR A 1 308 ? 24.476 -2.560 -41.516 1.00 74.50 308 THR A N 1
ATOM 2604 C CA . THR A 1 308 ? 24.807 -1.643 -42.608 1.00 74.50 308 THR A CA 1
ATOM 2605 C C . THR A 1 308 ? 24.003 -2.017 -43.844 1.00 74.50 308 THR A C 1
ATOM 2607 O O . THR A 1 308 ? 24.087 -3.142 -44.340 1.00 74.50 308 THR A O 1
ATOM 2610 N N . TYR A 1 309 ? 23.221 -1.068 -44.353 1.00 78.19 309 TYR A N 1
ATOM 2611 C CA . TYR A 1 309 ? 22.465 -1.238 -45.590 1.00 78.19 309 TYR A CA 1
ATOM 2612 C C . TYR A 1 309 ? 23.154 -0.467 -46.710 1.00 78.19 309 TYR A C 1
ATOM 2614 O O . TYR A 1 309 ? 23.223 0.760 -46.666 1.00 78.19 309 TYR A O 1
ATOM 2622 N N . ASN A 1 310 ? 23.647 -1.184 -47.714 1.00 79.44 310 ASN A N 1
ATOM 2623 C CA . ASN A 1 310 ? 24.213 -0.571 -48.912 1.00 79.44 310 ASN A CA 1
ATOM 2624 C C . ASN A 1 310 ? 23.107 -0.358 -49.945 1.00 79.44 310 ASN A C 1
ATOM 2626 O O . ASN A 1 310 ? 22.210 -1.195 -50.087 1.00 79.44 310 ASN A O 1
ATOM 2630 N N . THR A 1 311 ? 23.167 0.753 -50.668 1.00 76.69 311 THR A N 1
ATOM 2631 C CA . THR A 1 311 ? 22.269 0.992 -51.797 1.00 76.69 311 THR A CA 1
ATOM 2632 C C . THR A 1 311 ? 22.668 0.095 -52.978 1.00 76.69 311 THR A C 1
ATOM 2634 O O . THR A 1 311 ? 23.828 -0.292 -53.146 1.00 76.69 311 THR A O 1
ATOM 2637 N N . ILE A 1 312 ? 21.675 -0.308 -53.772 1.00 77.25 312 ILE A N 1
ATOM 2638 C CA . ILE A 1 312 ? 21.874 -1.125 -54.973 1.00 77.25 312 ILE A CA 1
ATOM 2639 C C . ILE A 1 312 ? 21.424 -0.287 -56.161 1.00 77.25 312 ILE A C 1
ATOM 2641 O O . ILE A 1 312 ? 20.278 0.168 -56.204 1.00 77.25 312 ILE A O 1
ATOM 2645 N N . ASP A 1 313 ? 22.323 -0.097 -57.118 1.00 76.75 313 ASP A N 1
ATOM 2646 C CA . ASP A 1 313 ? 22.040 0.629 -58.347 1.00 76.75 313 ASP A CA 1
ATOM 2647 C C . ASP A 1 313 ? 21.044 -0.130 -59.240 1.00 76.75 313 ASP A C 1
ATOM 2649 O O . ASP A 1 313 ? 20.954 -1.361 -59.179 1.00 76.75 313 ASP A O 1
ATOM 2653 N N . PRO A 1 314 ? 20.362 0.558 -60.175 1.00 74.44 314 PRO A N 1
ATOM 2654 C CA . PRO A 1 314 ? 19.454 -0.069 -61.142 1.00 74.44 314 PRO A CA 1
ATOM 2655 C C . PRO A 1 314 ? 20.103 -1.165 -62.005 1.00 74.44 314 PRO A C 1
ATOM 2657 O O . PRO A 1 314 ? 19.406 -2.036 -62.521 1.00 74.44 314 PRO A O 1
ATOM 2660 N N . ASN A 1 315 ? 21.433 -1.141 -62.143 1.00 76.00 315 ASN A N 1
ATOM 2661 C CA . ASN A 1 315 ? 22.224 -2.150 -62.855 1.00 76.00 315 ASN A CA 1
ATOM 2662 C C . ASN A 1 315 ? 22.574 -3.382 -61.992 1.00 76.00 315 ASN A C 1
ATOM 2664 O O . ASN A 1 315 ? 23.285 -4.270 -62.459 1.00 76.00 315 ASN A O 1
ATOM 2668 N N . GLY A 1 316 ? 22.105 -3.445 -60.740 1.00 74.12 316 GLY A N 1
ATOM 2669 C CA . GLY A 1 316 ? 22.382 -4.533 -59.798 1.00 74.12 316 GLY A CA 1
ATOM 2670 C C . GLY A 1 316 ? 23.753 -4.456 -59.117 1.00 74.12 316 GLY A C 1
ATOM 2671 O O . GLY A 1 316 ? 24.132 -5.387 -58.408 1.00 74.12 316 GLY A O 1
ATOM 2672 N N . THR A 1 317 ? 24.507 -3.373 -59.318 1.00 75.25 317 THR A N 1
ATOM 2673 C CA . THR A 1 317 ? 25.787 -3.119 -58.646 1.00 75.25 317 THR A CA 1
ATOM 2674 C C . THR A 1 317 ? 25.564 -2.529 -57.257 1.00 75.25 317 THR A C 1
ATOM 2676 O O . THR A 1 317 ? 24.705 -1.673 -57.070 1.00 75.25 317 THR A O 1
ATOM 2679 N N . ILE A 1 318 ? 26.322 -3.002 -56.267 1.00 73.50 318 ILE A N 1
ATOM 2680 C CA . ILE A 1 318 ? 26.250 -2.501 -54.889 1.00 73.50 318 ILE A CA 1
ATOM 2681 C C . ILE A 1 318 ? 27.104 -1.235 -54.798 1.00 73.50 318 ILE A C 1
ATOM 2683 O O . ILE A 1 318 ? 28.311 -1.294 -55.043 1.00 73.50 318 ILE A O 1
ATOM 2687 N N . GLU A 1 319 ? 26.497 -0.110 -54.428 1.00 73.62 319 GLU A N 1
ATOM 2688 C CA . GLU A 1 319 ? 27.208 1.152 -54.252 1.00 73.62 319 GLU A CA 1
ATOM 2689 C C . GLU A 1 319 ? 27.789 1.202 -52.828 1.00 73.62 319 GLU A C 1
ATOM 2691 O O . GLU A 1 319 ? 27.085 1.341 -51.831 1.00 73.62 319 GLU A O 1
ATOM 2696 N N . THR A 1 320 ? 29.108 1.044 -52.703 1.00 63.72 320 THR A N 1
ATOM 2697 C CA . THR A 1 320 ? 29.787 0.969 -51.393 1.00 63.72 320 THR A CA 1
ATOM 2698 C C . THR A 1 320 ? 29.947 2.323 -50.702 1.00 63.72 320 THR A C 1
ATOM 2700 O O . THR A 1 320 ? 30.314 2.378 -49.530 1.00 63.72 320 THR A O 1
ATOM 2703 N N . ASN A 1 321 ? 29.705 3.421 -51.421 1.00 64.38 321 ASN A N 1
ATOM 2704 C CA . ASN A 1 321 ? 29.976 4.781 -50.948 1.00 64.38 321 ASN A CA 1
ATOM 2705 C C . ASN A 1 321 ? 28.778 5.403 -50.215 1.00 64.38 321 ASN A C 1
ATOM 2707 O O . ASN A 1 321 ? 28.954 6.371 -49.475 1.00 64.38 321 ASN A O 1
ATOM 2711 N N . SER A 1 322 ? 27.574 4.859 -50.411 1.00 65.31 322 SER A N 1
ATOM 2712 C CA . SER A 1 322 ? 26.336 5.335 -49.801 1.00 65.31 322 SER A CA 1
ATOM 2713 C C . SER A 1 322 ? 25.710 4.209 -48.965 1.00 65.31 322 SER A C 1
ATOM 2715 O O . SER A 1 322 ? 24.973 3.354 -49.450 1.00 65.31 322 SER A O 1
ATOM 2717 N N . SER A 1 323 ? 26.047 4.177 -47.673 1.00 68.94 323 SER A N 1
ATOM 2718 C CA . SER A 1 323 ? 25.521 3.184 -46.730 1.00 68.94 323 SER A CA 1
ATOM 2719 C C . SER A 1 323 ? 24.699 3.837 -45.623 1.00 68.94 323 SER A C 1
ATOM 2721 O O . SER A 1 323 ? 25.018 4.920 -45.124 1.00 68.94 323 SER A O 1
ATOM 2723 N N . LEU A 1 324 ? 23.607 3.174 -45.245 1.00 73.25 324 LEU A N 1
ATOM 2724 C CA . LEU A 1 324 ? 22.763 3.560 -44.125 1.00 73.25 324 LEU A CA 1
ATOM 2725 C C . LEU A 1 324 ? 23.115 2.742 -42.878 1.00 73.25 324 LEU A C 1
ATOM 2727 O O . LEU A 1 324 ? 22.985 1.520 -42.830 1.00 73.25 324 LEU A O 1
ATOM 2731 N N . ILE A 1 325 ? 23.548 3.516 -41.888 1.00 72.06 325 ILE A N 1
ATOM 2732 C CA . ILE A 1 325 ? 23.724 3.283 -40.456 1.00 72.06 325 ILE A CA 1
ATOM 2733 C C . ILE A 1 325 ? 22.443 2.996 -39.668 1.00 72.06 325 ILE A C 1
ATOM 2735 O O . ILE A 1 325 ? 21.783 3.986 -39.361 1.00 72.06 325 ILE A O 1
ATOM 2739 N N . GLU A 1 326 ? 22.049 1.771 -39.301 1.00 72.62 326 GLU A N 1
ATOM 2740 C CA . GLU A 1 326 ? 20.994 1.620 -38.279 1.00 72.62 326 GLU A CA 1
ATOM 2741 C C . GLU A 1 326 ? 21.614 1.699 -36.867 1.00 72.62 326 GLU A C 1
ATOM 2743 O O . GLU A 1 326 ? 22.292 0.759 -36.441 1.00 72.62 326 GLU A O 1
ATOM 2748 N N . PRO A 1 327 ? 21.443 2.811 -36.117 1.00 64.25 327 PRO A N 1
ATOM 2749 C CA . PRO A 1 327 ? 22.038 2.940 -34.794 1.00 64.25 327 PRO A CA 1
ATOM 2750 C C . PRO A 1 327 ? 21.372 1.978 -33.806 1.00 64.25 327 PRO A C 1
ATOM 2752 O O . PRO A 1 327 ? 20.149 1.961 -33.645 1.00 64.25 327 PRO A O 1
ATOM 2755 N N . LEU A 1 328 ? 22.190 1.203 -33.091 1.00 61.75 328 LEU A N 1
ATOM 2756 C CA . LEU A 1 328 ? 21.746 0.207 -32.115 1.00 61.75 328 LEU A CA 1
ATOM 2757 C C . LEU A 1 328 ? 21.215 0.876 -30.828 1.00 61.75 328 LEU A C 1
ATOM 2759 O O . LEU A 1 328 ? 21.847 0.860 -29.772 1.00 61.75 328 LEU A O 1
ATOM 2763 N N . LEU A 1 329 ? 20.005 1.445 -30.883 1.00 52.59 329 LEU A N 1
ATOM 2764 C CA . LEU A 1 329 ? 19.358 2.107 -29.737 1.00 52.59 329 LEU A CA 1
ATOM 2765 C C . LEU A 1 329 ? 19.115 1.166 -28.537 1.00 52.59 329 LEU A C 1
ATOM 2767 O O . LEU A 1 329 ? 18.889 1.627 -27.421 1.00 52.59 329 LEU A O 1
ATOM 2771 N N . ARG A 1 330 ? 19.168 -0.159 -28.736 1.00 45.28 330 ARG A N 1
ATOM 2772 C CA . ARG A 1 330 ? 18.914 -1.150 -27.675 1.00 45.28 330 ARG A CA 1
ATOM 2773 C C . ARG A 1 330 ? 20.041 -1.294 -26.647 1.00 45.28 330 ARG A C 1
ATOM 2775 O O . ARG A 1 330 ? 19.752 -1.715 -25.533 1.00 45.28 330 ARG A O 1
ATOM 2782 N N . LEU A 1 331 ? 21.287 -0.937 -26.968 1.00 46.62 331 LEU A N 1
ATOM 2783 C CA . LEU A 1 331 ? 22.411 -1.065 -26.023 1.00 46.62 331 LEU A CA 1
ATOM 2784 C C . LEU A 1 331 ? 22.549 0.135 -25.077 1.00 46.62 331 LEU A C 1
ATOM 2786 O O . LEU A 1 331 ? 23.023 -0.030 -23.956 1.00 46.62 331 LEU A O 1
ATOM 2790 N N . GLN A 1 332 ? 22.061 1.316 -25.468 1.00 42.66 332 GLN A N 1
ATOM 2791 C CA . GLN A 1 332 ? 22.098 2.515 -24.620 1.00 42.66 332 GLN A CA 1
ATOM 2792 C C . GLN A 1 332 ? 21.310 2.365 -23.309 1.00 42.66 332 GLN A C 1
ATOM 2794 O O . GLN A 1 332 ? 21.637 3.027 -22.331 1.00 42.66 332 GLN A O 1
ATOM 2799 N N . ILE A 1 333 ? 20.311 1.478 -23.263 1.00 41.31 333 ILE A N 1
ATOM 2800 C CA . ILE A 1 333 ? 19.488 1.239 -22.066 1.00 41.31 333 ILE A CA 1
ATOM 2801 C C . ILE A 1 333 ? 20.184 0.283 -21.077 1.00 41.31 333 ILE A C 1
ATOM 2803 O O . ILE A 1 333 ? 19.921 0.349 -19.883 1.00 41.31 333 ILE A O 1
ATOM 2807 N N . CYS A 1 334 ? 21.088 -0.587 -21.540 1.00 38.25 334 CYS A N 1
ATOM 2808 C CA . CYS A 1 334 ? 21.799 -1.540 -20.674 1.00 38.25 334 CYS A CA 1
ATOM 2809 C C . CYS A 1 334 ? 23.132 -1.014 -20.122 1.00 38.25 334 CYS A C 1
ATOM 2811 O O . CYS A 1 334 ? 23.710 -1.654 -19.248 1.00 38.25 334 CYS A O 1
ATOM 2813 N N . LEU A 1 335 ? 23.635 0.106 -20.643 1.00 37.81 335 LEU A N 1
ATOM 2814 C CA . LEU A 1 335 ? 24.938 0.679 -20.287 1.00 37.81 335 LEU A CA 1
ATOM 2815 C C . LEU A 1 335 ? 24.859 1.839 -19.279 1.00 37.81 335 LEU A C 1
ATOM 2817 O O . LEU A 1 335 ? 25.908 2.371 -18.918 1.00 37.81 335 LEU A O 1
ATOM 2821 N N . CYS A 1 336 ? 23.658 2.234 -18.840 1.00 35.78 336 CYS A N 1
ATOM 2822 C CA . CYS A 1 336 ? 23.450 3.372 -17.945 1.00 35.78 336 CYS A CA 1
ATOM 2823 C C . CYS A 1 336 ? 22.983 2.963 -16.547 1.00 35.78 336 CYS A C 1
ATOM 2825 O O . CYS A 1 336 ? 22.134 2.047 -16.453 1.00 35.78 336 CYS A O 1
#

InterPro domains:
  IPR024862 Transient receptor potential cation channel subfamily V [PTHR10582] (118-295)

Radius of gyration: 29.95 Å; chains: 1; bounding box: 65×52×99 Å